Protein 7MQZ (pdb70)

Solvent-accessible surface area: 11533 Å² total; per-residue (Å²): 164,122,110,105,111,37,137,78,93,82,117,36,91,95,18,50,113,54,3,127,136,94,107,57,49,94,7,0,30,165,1,0,60,23,8,27,50,85,137,137,36,66,86,73,0,0,112,6,0,60,66,0,2,81,111,43,104,30,11,11,0,1,52,45,0,0,43,7,22,64,94,25,91,12,65,22,105,133,50,62,100,4,0,16,132,7,10,50,78,0,2,89,104,125,38,177,68,11,62,27,0,0,16,33,5,0,69,21,2,65,68,0,111,22,20,174,111,40,108,65,59,25,38,74,0,90,96,40,1,39,124,0,5,93,42,34,82,36,47,0,0,32,38,0,0,31,7,2,42,135,19,41,151,71,19,108,114,50,42,96,39,0,6,95,13,0,51,71,0,4,102,81,32,40,62,166,0,0,47,50,0,8,46,10,35,111,104,33,51,37,37,119,127,62,112,76,44,5,67,88,12,100,92,81,5,121,128,34,175

Secondary structure (DSSP, 8-state):
-HHHHHHHHHHHHHHHHHHHTS--HHHHHHHHHHHHHTS--HHHHHHHHHHHHHTT--HHHHHHHHHHHHHTGGGPPP-HHHHHHHHHHHHHS-STTHHHHHHHHHHHHHH-TTSTTSS--HHHHHHHHHHHHHTT-HHHHHHHHHHHHH-BTTB---HHHHHHHHHHHHHHT-HHHHHHHHHHHTTTSSS---HHHHHHHHHHHHH--

B-factor: mean 57.98, std 17.8, range [31.26, 109.8]

Nearest PDB structures (foldseek):
  7mqz-assembly1_A  TM=1.005E+00  e=9.799E-31  Homo sapiens
  8sxq-assembly2_B  TM=6.920E-01  e=2.813E-07  Legionella pneumophila
  4bwr-assembly1_A  TM=6.267E-01  e=2.349E-07  Escherichia coli CFT073
  5b26-assembly1_B  TM=6.360E-01  e=4.022E-06  Mus musculus
  8d9x-assembly1_G  TM=6.962E-01  e=1.482E-04  Homo sapiens

Organism: Homo sapiens (NCBI:txid9606)

Foldseek 3Di:
DVVVVVVLVVLLVVLCCCCVPVVDLVSLVSNLCCCCVPVVQFLVSQVSLVCSCPPVLDQVSLQVNLVCLCPVINPRDNDNLSSLVSLVSNLPPDDPCNLVSLQSNLVCQQCQCNPPVSDHDNVSSLVSLVSNLVVLNLVSLVVNLVCLCPPDPVGHRAVLSNLVSLVSSLVSQDQVSLVVNLVCLCPVPNHDHDNVVSVVSPVSNVVRD

CATH classification: 1.25.40.10

Radius of gyration: 21.8 Å; Cα contacts (8 Å, |Δi|>4): 361; chains: 1; bounding box: 26×67×51 Å

Sequence (209 aa):
EEQVKSFLENMEVECNYHCYHEKDPDGCYRLVDYLEGIRKNFDEAAKVLKFNCEENQHSDSCYKLGAYYVTGKGGLTQDLKAAARCFLMACEKPGKKSIAACHNVGLLAHDGQVNEDGQPDLGKARDYYTRACDGGYTSSCFNLSAMFLQGAPGFPKDMDLACKYSMKACDLGHIWACANASRMYKLGDGVDKDEAKAEVLKNRAQQLH

GO terms:
  GO:0005758 mitochondrial intermembrane space (C, IDA)
  GO:0005515 protein binding (F, IPI)
  GO:0015035 protein-disulfide reductase activity (F, IDA)
  GO:0033617 mitochondrial respiratory chain complex IV assembly (P, IMP)
  GO:0005739 mitochondrion (C, HTP)

InterPro domains:
  IPR006597 Sel1-like repeat [PF08238] (68-102)
  IPR006597 Sel1-like repeat [PF08238] (109-146)
  IPR006597 Sel1-like repeat [PF08238] (148-183)
  IPR006597 Sel1-like repeat [PF08238] (186-207)
  IPR006597 Sel1-like repeat [SM00671] (34-66)
  IPR006597 Sel1-like repeat [SM00671] (68-104)
  IPR006597 Sel1-like repeat [SM00671] (108-146)
  IPR006597 Sel1-like repeat [SM00671] (147-183)
  IPR006597 Sel1-like repeat [SM00671] (184-219)
  IPR011990 Tetratricopeptide-like helical domain superfamily [G3DSA:1.25.40.10] (9-227)
  IPR040239 Beta-lactamase HcpB-like [PTHR13891] (4-231)

Structure (mmCIF, N/CA/C/O backbone):
data_7MQZ
#
_entry.id   7MQZ
#
_cell.length_a   100.010
_cell.length_b   100.010
_cell.length_c   50.343
_cell.angle_alpha   90.000
_cell.angle_beta   90.000
_cell.angle_gamma   90.000
#
_symmetry.space_group_name_H-M   'I 41'
#
loop_
_entity.id
_entity.type
_entity.pdbx_description
1 polymer 'Cytochrome c oxidase assembly factor 7'
2 water water
#
loop_
_atom_site.group_PDB
_atom_site.id
_atom_site.type_symbol
_atom_site.label_atom_id
_atom_site.label_alt_id
_atom_site.label_comp_id
_atom_site.label_asym_id
_atom_site.label_entity_id
_atom_site.label_seq_id
_atom_site.pdbx_PDB_ins_code
_atom_site.Cartn_x
_atom_site.Cartn_y
_atom_site.Cartn_z
_atom_site.occupancy
_atom_site.B_iso_or_equiv
_atom_site.auth_seq_id
_atom_site.auth_comp_id
_atom_site.auth_asym_id
_atom_site.auth_atom_id
_atom_site.pdbx_PDB_model_num
ATOM 1 N N . GLU A 1 15 ? 15.513 43.121 8.974 1.00 89.26 10 GLU A N 1
ATOM 2 C CA . GLU A 1 15 ? 14.425 43.832 9.710 1.00 85.70 10 GLU A CA 1
ATOM 3 C C . GLU A 1 15 ? 14.169 43.158 11.055 1.00 82.64 10 GLU A C 1
ATOM 4 O O . GLU A 1 15 ? 14.076 41.928 11.144 1.00 74.17 10 GLU A O 1
ATOM 10 N N . GLU A 1 16 ? 14.062 43.970 12.102 1.00 84.25 11 GLU A N 1
ATOM 11 C CA . GLU A 1 16 ? 13.838 43.449 13.447 1.00 80.76 11 GLU A CA 1
ATOM 12 C C . GLU A 1 16 ? 12.403 43.004 13.729 1.00 74.95 11 GLU A C 1
ATOM 13 O O . GLU A 1 16 ? 12.187 42.264 14.691 1.00 72.67 11 GLU A O 1
ATOM 19 N N . GLN A 1 17 ? 11.438 43.450 12.922 1.00 71.19 12 GLN A N 1
ATOM 20 C CA . GLN A 1 17 ? 10.072 42.905 12.977 1.00 72.50 12 GLN A CA 1
ATOM 21 C C . GLN A 1 17 ? 10.010 41.493 12.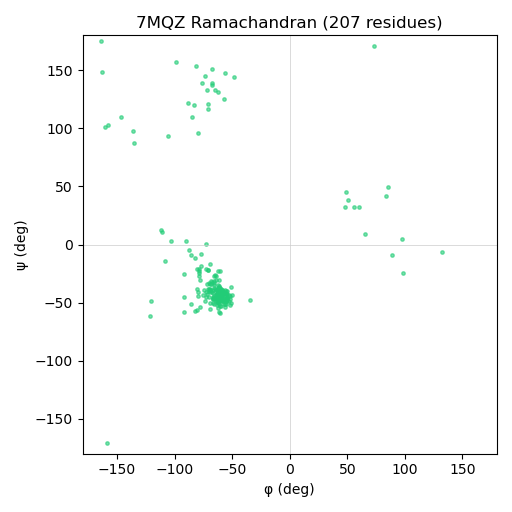415 1.00 69.98 12 GLN A C 1
ATOM 22 O O . GLN A 1 17 ? 9.350 40.644 12.995 1.00 72.58 12 GLN A O 1
ATOM 28 N N . VAL A 1 18 ? 10.688 41.240 11.298 1.00 68.99 13 VAL A N 1
ATOM 29 C CA . VAL A 1 18 ? 10.708 39.891 10.698 1.00 67.70 13 VAL A CA 1
ATOM 30 C C . VAL A 1 18 ? 11.365 38.872 11.653 1.00 63.75 13 VAL A C 1
ATOM 31 O O . VAL A 1 18 ? 10.872 37.746 11.790 1.00 60.12 13 VAL A O 1
ATOM 35 N N . LYS A 1 19 ? 12.468 39.271 12.287 1.00 60.72 14 LYS A N 1
ATOM 36 C CA . LYS A 1 19 ? 13.087 38.481 13.354 1.00 60.16 14 LYS A CA 1
ATOM 37 C C . LYS A 1 19 ? 12.070 38.243 14.461 1.00 56.87 14 LYS A C 1
ATOM 38 O O . LYS A 1 19 ? 11.862 37.107 14.874 1.00 59.82 14 LYS A O 1
ATOM 44 N N . SER A 1 20 ? 11.429 39.313 14.926 1.00 52.92 15 SER A N 1
ATOM 45 C CA . SER A 1 20 ? 10.471 39.205 16.028 1.00 49.88 15 SER A CA 1
ATOM 46 C C . SER A 1 20 ? 9.298 38.304 15.682 1.00 45.05 15 SER A C 1
ATOM 47 O O . SER A 1 20 ? 8.866 37.540 16.528 1.00 43.41 15 SER A O 1
ATOM 50 N N . PHE A 1 21 ? 8.793 38.387 14.449 1.00 44.83 16 PHE A N 1
ATOM 51 C CA . PHE A 1 21 ? 7.652 37.571 14.030 1.00 47.05 16 PHE A CA 1
ATOM 52 C C . PHE A 1 21 ? 8.076 36.111 13.943 1.00 48.53 16 PHE A C 1
ATOM 53 O O . PHE A 1 21 ? 7.324 35.225 14.328 1.00 47.75 16 PHE A O 1
ATOM 61 N N . LEU A 1 22 ? 9.277 35.886 13.418 1.00 49.63 17 LEU A N 1
ATOM 62 C CA . LEU A 1 22 ? 9.911 34.569 13.399 1.00 48.42 17 LEU A CA 1
ATOM 63 C C . LEU A 1 22 ? 10.106 34.000 14.805 1.00 45.65 17 LEU A C 1
ATOM 64 O O . LEU A 1 22 ? 9.696 32.882 15.068 1.00 42.53 17 LEU A O 1
ATOM 69 N N . GLU A 1 23 ? 10.732 34.746 15.713 1.00 46.42 18 GLU A N 1
ATOM 70 C CA . GLU A 1 23 ? 10.945 34.208 17.065 1.00 48.98 18 GLU A CA 1
ATOM 71 C C . GLU A 1 23 ? 9.618 33.971 17.818 1.00 44.83 18 GLU A C 1
ATOM 72 O O . GLU A 1 23 ? 9.542 33.096 18.672 1.00 40.95 18 GLU A O 1
ATOM 78 N N . ASN A 1 24 ? 8.564 34.717 17.469 1.00 44.36 19 ASN A N 1
ATOM 79 C CA . ASN A 1 24 ? 7.272 34.508 18.100 1.00 41.74 19 ASN A CA 1
ATOM 80 C C . ASN A 1 24 ? 6.579 33.213 17.696 1.00 42.56 19 ASN A C 1
ATOM 81 O O . ASN A 1 24 ? 5.716 32.722 18.435 1.00 38.73 19 ASN A O 1
ATOM 86 N N . MET A 1 25 ? 6.943 32.658 16.546 1.00 46.75 20 MET A N 1
ATOM 87 C CA . MET A 1 25 ? 6.443 31.340 16.151 1.00 53.37 20 MET A CA 1
ATOM 88 C C . MET A 1 25 ? 6.805 30.278 17.194 1.00 48.48 20 MET A C 1
ATOM 89 O O . MET A 1 25 ? 5.981 29.436 17.525 1.00 52.13 20 MET A O 1
ATOM 94 N N . GLU A 1 26 ? 8.011 30.355 17.739 1.00 45.36 21 GLU A N 1
ATOM 95 C CA . GLU A 1 26 ? 8.417 29.483 18.830 1.00 47.28 21 GLU A CA 1
ATOM 96 C C . GLU A 1 26 ? 7.534 29.628 20.068 1.00 43.95 21 GLU A C 1
ATOM 97 O O . GLU A 1 26 ? 7.156 28.635 20.681 1.00 41.49 21 GLU A O 1
ATOM 103 N N . VAL A 1 27 ? 7.237 30.864 20.452 1.00 40.62 22 VAL A N 1
ATOM 104 C CA . VAL A 1 27 ? 6.372 31.088 21.596 1.00 41.50 22 VAL A CA 1
ATOM 105 C C . VAL A 1 27 ? 5.016 30.439 21.366 1.00 38.23 22 VAL A C 1
ATOM 106 O O . VAL A 1 27 ? 4.516 29.704 22.202 1.00 39.56 22 VAL A O 1
ATOM 110 N N . GLU A 1 28 ? 4.449 30.681 20.203 1.00 38.87 23 GLU A N 1
ATOM 111 C CA . GLU A 1 28 ? 3.153 30.127 19.872 1.00 41.49 23 GLU A CA 1
ATOM 112 C C . GLU A 1 28 ? 3.169 28.600 19.830 1.00 38.82 23 GLU A C 1
ATOM 113 O O . GLU A 1 28 ? 2.218 27.960 20.274 1.00 36.81 23 GLU A O 1
ATOM 119 N N . CYS A 1 29 ? 4.248 28.023 19.310 1.00 39.86 24 CYS A N 1
ATOM 120 C CA . CYS A 1 29 ? 4.386 26.559 19.260 1.00 40.18 24 CYS A CA 1
ATOM 121 C C . CYS A 1 29 ? 4.571 26.011 20.663 1.00 39.24 24 CYS A C 1
ATOM 122 O O . CYS A 1 29 ? 4.006 24.977 20.999 1.00 38.94 24 CYS A O 1
ATOM 125 N N . ASN A 1 30 ? 5.321 26.716 21.501 1.00 39.54 25 ASN A N 1
ATOM 126 C CA . ASN A 1 30 ? 5.408 26.331 22.913 1.00 40.12 25 ASN A CA 1
ATOM 127 C C . ASN A 1 30 ? 4.049 26.339 23.589 1.00 39.53 25 ASN A C 1
ATOM 128 O O . ASN A 1 30 ? 3.737 25.442 24.341 1.00 39.76 25 ASN A O 1
ATOM 133 N N . TYR A 1 31 ? 3.231 27.340 23.299 1.00 39.81 26 TYR A N 1
ATOM 134 C CA . TYR A 1 31 ? 1.883 27.402 23.877 1.00 39.71 26 TYR A CA 1
ATOM 135 C C . TYR A 1 31 ? 1.059 26.187 23.472 1.00 40.70 26 TYR A C 1
ATOM 136 O O . TYR A 1 31 ? 0.533 25.459 24.319 1.00 41.14 26 TYR A O 1
ATOM 145 N N . HIS A 1 32 ? 1.000 25.945 22.172 1.00 40.26 27 HIS A N 1
ATOM 146 C CA . HIS A 1 32 ? 0.204 24.840 21.651 1.00 41.14 27 HIS A CA 1
ATOM 147 C C . HIS A 1 32 ? 0.697 23.485 22.166 1.00 43.90 27 HIS A C 1
ATOM 148 O O . HIS A 1 32 ? -0.112 22.593 22.429 1.00 43.38 27 HIS A O 1
ATOM 155 N N . CYS A 1 33 ? 2.018 23.349 22.328 1.00 47.38 28 CYS A N 1
ATOM 156 C CA . CYS A 1 33 ? 2.629 22.098 22.753 1.00 47.51 28 CYS A CA 1
ATOM 157 C C . CYS A 1 33 ? 2.576 21.919 24.264 1.00 49.42 28 CYS A C 1
ATOM 158 O O . CYS A 1 33 ? 2.037 20.929 24.765 1.00 48.80 28 CYS A O 1
ATOM 161 N N . TYR A 1 34 ? 3.128 22.872 24.997 1.00 53.02 29 TYR A N 1
ATOM 162 C CA . TYR A 1 34 ? 3.264 22.713 26.447 1.00 55.93 29 TYR A CA 1
ATOM 163 C C . TYR A 1 34 ? 1.953 22.829 27.217 1.00 55.02 29 TYR A C 1
ATOM 164 O O . TYR A 1 34 ? 1.893 22.338 28.336 1.00 62.80 29 TYR A O 1
ATOM 173 N N . HIS A 1 35 ? 0.922 23.462 26.640 1.00 54.05 30 HIS A N 1
ATOM 174 C CA . HIS A 1 35 ? -0.309 23.825 27.392 1.00 51.92 30 HIS A CA 1
ATOM 175 C C . HIS A 1 35 ? -1.573 23.208 26.844 1.00 50.93 30 HIS A C 1
ATOM 176 O O . HIS A 1 35 ? -2.367 22.675 27.604 1.00 56.17 30 HIS A O 1
ATOM 183 N N . GLU A 1 36 ? -1.778 23.310 25.539 1.00 51.21 31 GLU A N 1
ATOM 184 C CA . GLU A 1 36 ? -2.844 22.569 24.879 1.00 49.43 31 GLU A CA 1
ATOM 185 C C . GLU A 1 36 ? -2.475 21.091 24.640 1.00 52.12 31 GLU A C 1
ATOM 186 O O . GLU A 1 36 ? -3.376 20.275 24.467 1.00 51.16 31 GLU A O 1
ATOM 192 N N . LYS A 1 37 ? -1.173 20.763 24.595 1.00 52.70 32 LYS A N 1
ATOM 193 C CA . LYS A 1 37 ? -0.682 19.423 24.226 1.00 55.40 32 LYS A CA 1
ATOM 194 C C . LYS A 1 37 ? -1.094 18.959 22.805 1.00 53.57 32 LYS A C 1
ATOM 195 O O . LYS A 1 37 ? -1.297 17.771 22.563 1.00 52.59 32 LYS A O 1
ATOM 201 N N . ASP A 1 38 ? -1.210 19.899 21.877 1.00 49.05 33 ASP A N 1
ATOM 202 C CA . ASP A 1 38 ? -1.557 19.573 20.499 1.00 52.38 33 ASP A CA 1
ATOM 203 C C . ASP A 1 38 ? -0.351 18.868 19.846 1.00 53.79 33 ASP A C 1
ATOM 204 O O . ASP A 1 38 ? 0.723 19.470 19.697 1.00 51.23 33 ASP A O 1
ATOM 209 N N . PRO A 1 39 ? -0.526 17.590 19.450 1.00 55.57 34 PRO A N 1
ATOM 210 C CA . PRO A 1 39 ? 0.584 16.832 18.858 1.00 53.64 34 PRO A CA 1
ATOM 211 C C . PRO A 1 39 ? 1.242 17.478 17.637 1.00 50.33 34 PRO A C 1
ATOM 212 O O . PRO A 1 39 ? 2.465 17.441 17.520 1.00 50.19 34 PRO A O 1
ATOM 216 N N . ASP A 1 40 ? 0.438 18.027 16.736 1.00 50.26 35 ASP A N 1
ATOM 217 C CA . ASP A 1 40 ? 0.959 18.775 15.604 1.00 52.90 35 ASP A CA 1
ATOM 218 C C . ASP A 1 40 ? 1.655 20.057 16.020 1.00 51.33 35 ASP A C 1
ATOM 219 O O . ASP A 1 40 ? 2.595 20.474 15.350 1.00 53.68 35 ASP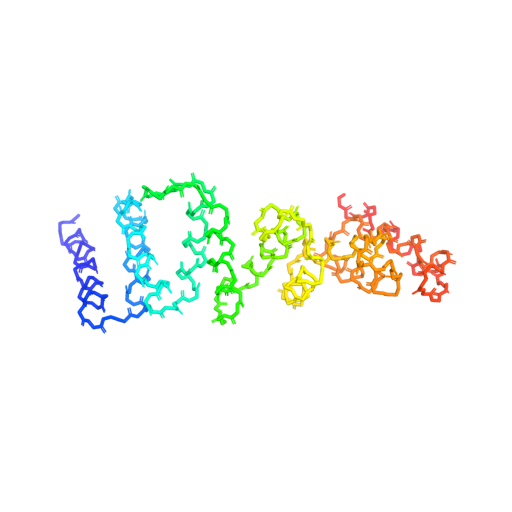 A O 1
ATOM 224 N N . GLY A 1 41 ? 1.210 20.680 17.111 1.00 48.95 36 GLY A N 1
ATOM 225 C CA . GLY A 1 41 ? 1.891 21.853 17.648 1.00 48.55 36 GLY A CA 1
ATOM 226 C C . GLY A 1 41 ? 3.294 21.492 18.124 1.00 50.62 36 GLY A C 1
ATOM 227 O O . GLY A 1 41 ? 4.275 22.188 17.821 1.00 45.49 36 GLY A O 1
ATOM 228 N N . CYS A 1 42 ? 3.389 20.389 18.865 1.00 47.82 37 CYS A N 1
ATOM 229 C CA . CYS A 1 42 ? 4.674 19.890 19.289 1.00 48.72 37 CYS A CA 1
ATOM 230 C C . CYS A 1 42 ? 5.601 19.573 18.106 1.00 49.45 37 CYS A C 1
ATOM 231 O O . CYS A 1 42 ? 6.801 19.834 18.168 1.00 49.03 37 CYS A O 1
ATOM 234 N N . TYR A 1 43 ? 5.052 19.018 17.036 1.00 48.81 38 TYR A N 1
ATOM 235 C CA . TYR A 1 43 ? 5.862 18.675 15.871 1.00 49.34 38 TYR A CA 1
ATOM 236 C C . TYR A 1 43 ? 6.310 19.929 15.155 1.00 47.96 38 TYR A C 1
ATOM 237 O O . TYR A 1 43 ? 7.431 20.003 14.675 1.00 50.60 38 TYR A O 1
ATOM 246 N N . ARG A 1 44 ? 5.438 20.918 15.086 1.00 48.82 39 ARG A N 1
ATOM 247 C CA . ARG A 1 44 ? 5.839 22.216 14.542 1.00 49.89 39 ARG A CA 1
ATOM 248 C C . ARG A 1 44 ? 7.005 22.802 15.351 1.00 44.11 39 ARG A C 1
ATOM 249 O O . ARG A 1 44 ? 7.985 23.281 14.783 1.00 44.51 39 ARG A O 1
ATOM 257 N N . LEU A 1 45 ? 6.919 22.708 16.672 1.00 38.25 40 LEU A N 1
ATOM 258 C CA . LEU A 1 45 ? 7.981 23.184 17.539 1.00 36.55 40 LEU A CA 1
ATOM 259 C C . LEU A 1 45 ? 9.323 22.530 17.206 1.00 37.53 40 LEU A C 1
ATOM 260 O O . LEU A 1 45 ? 10.352 23.192 17.228 1.00 40.22 40 LEU A O 1
ATOM 265 N N . VAL A 1 46 ? 9.300 21.237 16.880 1.00 40.41 41 VAL A N 1
ATOM 266 C CA . VAL A 1 46 ? 10.508 20.461 16.576 1.00 39.78 41 VAL A CA 1
ATOM 267 C C . VAL A 1 46 ? 11.147 20.960 15.296 1.00 40.56 41 VAL A C 1
ATOM 268 O O . VAL A 1 46 ? 12.354 21.146 15.254 1.00 42.55 41 VAL A O 1
ATOM 272 N N . ASP A 1 47 ? 10.333 21.190 14.272 1.00 43.30 42 ASP A N 1
ATOM 273 C CA . ASP A 1 47 ? 10.815 21.709 13.007 1.00 49.59 42 ASP A CA 1
ATOM 274 C C . ASP A 1 47 ? 11.548 22.992 13.329 1.00 51.92 42 ASP A C 1
ATOM 275 O O . ASP A 1 47 ? 12.686 23.208 12.876 1.00 47.38 42 ASP A O 1
ATOM 280 N N . TYR A 1 48 ? 10.907 23.815 14.161 1.00 50.50 43 TYR A N 1
ATOM 281 C CA . TYR A 1 48 ? 11.486 25.086 14.557 1.00 51.63 43 TYR A CA 1
ATOM 282 C C . TYR A 1 48 ? 12.799 24.889 15.312 1.00 51.24 43 TYR A C 1
ATOM 283 O O . TYR A 1 48 ? 13.804 25.517 14.980 1.00 47.40 43 TYR A O 1
ATOM 292 N N . LEU A 1 49 ? 12.798 24.026 16.322 1.00 49.62 44 LEU A N 1
ATOM 293 C CA . LEU A 1 49 ? 14.003 23.840 17.130 1.00 50.55 44 LEU A CA 1
ATOM 294 C C . LEU A 1 49 ? 15.190 23.301 16.277 1.00 55.79 44 LEU A C 1
ATOM 295 O O . LEU A 1 49 ? 16.339 23.695 16.489 1.00 59.81 44 LEU A O 1
ATOM 300 N N . GLU A 1 50 ? 14.907 22.446 15.292 1.00 54.20 45 GLU A N 1
ATOM 301 C CA . GLU A 1 50 ? 15.958 21.889 14.419 1.00 51.16 45 GLU A CA 1
ATOM 302 C C . GLU A 1 50 ? 16.423 22.878 13.334 1.00 48.89 45 GLU A C 1
ATOM 303 O O . GLU A 1 50 ? 17.602 23.150 13.214 1.00 50.39 45 GLU A O 1
ATOM 309 N N . GLY A 1 51 ? 15.484 23.404 12.553 1.00 49.62 46 GLY A N 1
ATOM 310 C CA . GLY A 1 51 ? 15.790 24.185 11.356 1.00 53.08 46 GLY A CA 1
ATOM 311 C C . GLY A 1 51 ? 16.0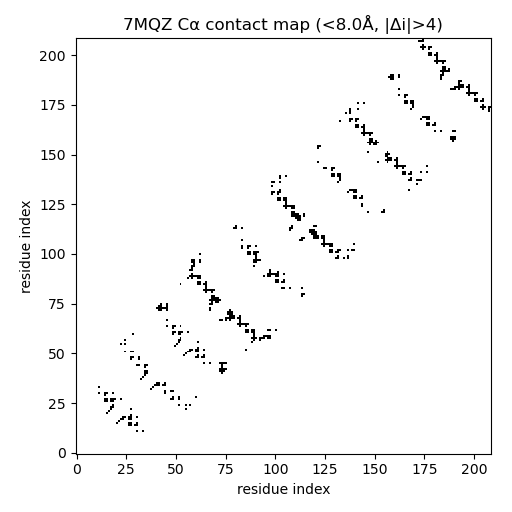46 25.682 11.519 1.00 59.98 46 GLY A C 1
ATOM 312 O O . GLY A 1 51 ? 16.453 26.339 10.558 1.00 63.67 46 GLY A O 1
ATOM 313 N N . ILE A 1 52 ? 15.802 26.218 12.714 1.00 60.71 47 ILE A N 1
ATOM 314 C CA . ILE A 1 52 ? 15.964 27.637 13.011 1.00 57.32 47 ILE A CA 1
ATOM 315 C C . ILE A 1 52 ? 16.967 27.793 14.142 1.00 59.87 47 ILE A C 1
ATOM 316 O O . ILE A 1 52 ? 17.995 28.431 13.966 1.00 70.54 47 ILE A O 1
ATOM 321 N N . ARG A 1 53 ? 16.666 27.237 15.307 1.00 61.48 48 ARG A N 1
ATOM 322 C CA . ARG A 1 53 ? 17.562 27.356 16.459 1.00 63.93 48 ARG A CA 1
ATOM 323 C C . ARG A 1 53 ? 18.762 26.399 16.400 1.00 61.84 48 ARG A C 1
ATOM 324 O O . ARG A 1 53 ? 19.750 26.650 17.070 1.00 58.81 48 ARG A O 1
ATOM 332 N N . LYS A 1 54 ? 18.673 25.312 15.624 1.00 66.84 49 LYS A N 1
ATOM 333 C CA . LYS A 1 54 ? 19.652 24.197 15.665 1.00 66.30 49 LYS A CA 1
ATOM 334 C C . LYS A 1 54 ? 19.913 23.659 17.082 1.00 63.33 49 LYS A C 1
ATOM 335 O O . LYS A 1 54 ? 21.045 23.322 17.419 1.00 63.73 49 LYS A O 1
ATOM 341 N N . ASN A 1 55 ? 18.864 23.581 17.903 1.00 58.89 50 ASN A N 1
ATOM 342 C CA . ASN A 1 55 ? 18.962 23.034 19.256 1.00 54.34 50 ASN A CA 1
ATOM 343 C C . ASN A 1 55 ? 18.316 21.641 19.267 1.00 53.01 50 ASN A C 1
ATOM 344 O O . ASN A 1 55 ? 17.109 21.481 19.470 1.00 54.41 50 ASN A O 1
ATOM 349 N N . PHE A 1 56 ? 19.155 20.644 19.057 1.00 49.22 51 PHE A N 1
ATOM 350 C CA . PHE A 1 56 ? 18.741 19.260 18.990 1.00 49.87 51 PHE A CA 1
ATOM 351 C C . PHE A 1 56 ? 18.493 18.628 20.366 1.00 48.04 51 PHE A C 1
ATOM 352 O O . PHE A 1 56 ? 17.661 17.730 20.491 1.00 46.84 51 PHE A O 1
ATOM 360 N N . ASP A 1 57 ? 19.161 19.119 21.405 1.00 52.17 52 ASP A N 1
ATOM 361 C CA . ASP A 1 57 ? 18.908 18.625 22.769 1.00 56.36 52 ASP A CA 1
ATOM 362 C C . ASP A 1 57 ? 17.503 18.969 23.241 1.00 56.23 52 ASP A C 1
ATOM 363 O O . ASP A 1 57 ? 16.884 18.172 23.945 1.00 54.86 52 ASP A O 1
ATOM 368 N N . GLU A 1 58 ? 16.998 20.131 22.824 1.00 56.73 53 GLU A N 1
ATOM 369 C CA . GLU A 1 58 ? 15.616 20.525 23.121 1.00 60.15 53 GLU A CA 1
ATOM 370 C C . GLU A 1 58 ? 14.627 19.859 22.175 1.00 55.33 53 GLU A C 1
ATOM 371 O O . GLU A 1 58 ? 13.536 19.489 22.590 1.00 52.96 53 GLU A O 1
ATOM 377 N N . ALA A 1 59 ? 15.003 19.732 20.908 1.00 50.34 54 ALA A N 1
ATOM 378 C CA . ALA A 1 59 ? 14.237 18.920 19.954 1.00 50.86 54 ALA A CA 1
ATOM 379 C C . ALA A 1 59 ? 14.035 17.493 20.470 1.00 46.63 54 ALA A C 1
ATOM 380 O O . ALA A 1 59 ? 12.946 16.936 20.364 1.00 45.12 54 ALA A O 1
ATOM 382 N N . ALA A 1 60 ? 15.080 16.915 21.040 1.00 44.50 55 ALA A N 1
ATOM 383 C CA . ALA A 1 60 ? 14.973 15.584 21.603 1.00 46.01 55 ALA A CA 1
ATOM 384 C C . ALA A 1 60 ? 13.924 15.479 22.713 1.00 45.13 55 ALA A C 1
ATOM 385 O O . ALA A 1 60 ? 13.186 14.511 22.732 1.00 43.89 55 ALA A O 1
ATOM 387 N N . LYS A 1 61 ? 13.845 16.459 23.615 1.00 48.68 56 LYS A N 1
ATOM 388 C CA . LYS A 1 61 ? 12.908 16.376 24.764 1.00 52.91 56 LYS A CA 1
ATOM 389 C C . LYS A 1 61 ? 11.457 16.436 24.315 1.00 47.51 56 LYS A C 1
ATOM 390 O O . LYS A 1 61 ? 10.602 15.722 24.820 1.00 46.18 56 LYS A O 1
ATOM 396 N N . VAL A 1 62 ? 11.197 17.305 23.358 1.00 43.62 57 VAL A N 1
ATOM 397 C CA . VAL A 1 62 ? 9.872 17.476 22.835 1.00 43.48 57 VAL A CA 1
ATOM 398 C C . VAL A 1 62 ? 9.487 16.188 22.095 1.00 46.76 57 VAL A C 1
ATOM 399 O O . VAL A 1 62 ? 8.381 15.652 22.302 1.00 45.03 57 VAL A O 1
ATOM 403 N N . LEU A 1 63 ? 10.402 15.692 21.247 1.00 45.41 58 LEU A N 1
ATOM 404 C CA . LEU A 1 63 ? 10.190 14.420 20.536 1.00 43.32 58 LEU A CA 1
ATOM 405 C C . LEU A 1 63 ? 9.867 13.285 21.504 1.00 41.15 58 LEU A C 1
ATOM 406 O O . LEU A 1 63 ? 8.966 12.509 21.257 1.00 39.99 58 LEU A O 1
ATOM 411 N N . LYS A 1 64 ? 10.543 13.267 22.639 1.00 44.00 59 LYS A N 1
ATOM 412 C CA . LYS A 1 64 ? 10.312 12.263 23.666 1.00 48.39 59 LYS A CA 1
ATOM 413 C C . LYS A 1 64 ? 8.881 12.349 24.222 1.00 46.19 59 LYS A C 1
ATOM 414 O O . LYS A 1 64 ? 8.167 11.342 24.341 1.00 44.27 59 LYS A O 1
ATOM 420 N N . PHE A 1 65 ? 8.453 13.562 24.524 1.00 48.80 60 PHE A N 1
ATOM 421 C CA . PHE A 1 65 ? 7.107 13.797 25.030 1.00 51.22 60 PHE A CA 1
ATOM 422 C C . PHE A 1 65 ? 6.093 13.401 23.964 1.00 48.08 60 PHE A C 1
ATOM 423 O O . PHE A 1 65 ? 5.171 12.625 24.222 1.00 45.44 60 PHE A O 1
ATOM 431 N N . ASN A 1 66 ? 6.286 13.936 22.761 1.00 44.32 61 ASN A N 1
ATOM 432 C CA . ASN A 1 66 ? 5.297 13.787 21.698 1.00 44.64 61 ASN A CA 1
ATOM 433 C C . ASN A 1 66 ? 5.104 12.344 21.208 1.00 44.81 61 ASN A C 1
ATOM 434 O O . ASN A 1 66 ? 4.014 12.005 20.722 1.00 46.83 61 ASN A O 1
ATOM 439 N N . CYS A 1 67 ? 6.144 11.513 21.333 1.00 44.64 62 CYS A N 1
ATOM 440 C CA . CYS A 1 67 ? 6.062 10.106 20.955 1.00 44.25 62 CYS A CA 1
ATOM 441 C C . CYS A 1 67 ? 5.507 9.272 22.092 1.00 44.08 62 CYS A C 1
ATOM 442 O O . CYS A 1 67 ? 4.565 8.522 21.891 1.00 43.65 62 CYS A O 1
ATOM 445 N N . GLU A 1 68 ? 6.080 9.408 23.279 1.00 45.65 63 GLU A N 1
ATOM 446 C CA . GLU A 1 68 ? 5.704 8.557 24.408 1.00 49.55 63 GLU A CA 1
ATOM 447 C C . GLU A 1 68 ? 4.333 8.932 24.972 1.00 51.34 63 GLU A C 1
ATOM 448 O O . GLU A 1 68 ? 3.490 8.072 25.133 1.00 51.42 63 GLU A O 1
ATOM 454 N N . GLU A 1 69 ? 4.095 10.215 25.228 1.00 56.71 64 GLU A N 1
ATOM 455 C CA . GLU A 1 69 ? 2.801 10.654 25.762 1.00 59.16 64 GLU A CA 1
ATOM 456 C C . GLU A 1 69 ? 1.756 10.782 24.659 1.00 57.20 64 GLU A C 1
ATOM 457 O O . GLU A 1 69 ? 0.715 10.148 24.740 1.00 63.53 64 GLU A O 1
ATOM 463 N N . ASN A 1 70 ? 2.025 11.575 23.625 1.00 55.33 65 ASN A N 1
ATOM 464 C CA . ASN A 1 70 ? 1.012 11.822 22.581 1.00 55.99 65 ASN A CA 1
ATOM 465 C C . ASN A 1 70 ? 0.974 10.817 21.436 1.00 54.56 65 ASN A C 1
ATOM 466 O O . ASN A 1 70 ? 0.110 10.929 20.579 1.00 53.39 65 ASN A O 1
ATOM 471 N N . GLN A 1 71 ? 1.889 9.852 21.396 1.00 51.75 66 GLN A N 1
ATOM 472 C CA . GLN A 1 71 ? 1.864 8.827 20.349 1.00 54.29 66 GLN A CA 1
ATOM 473 C C . GLN A 1 71 ? 1.705 9.394 18.930 1.00 49.35 66 GLN A C 1
ATOM 474 O O . GLN A 1 71 ? 0.930 8.899 18.141 1.00 52.51 66 GLN A O 1
ATOM 480 N N . HIS A 1 72 ? 2.464 10.435 18.625 1.00 44.90 67 HIS A N 1
ATOM 481 C CA . HIS A 1 72 ? 2.446 11.076 17.324 1.00 40.59 67 HIS A CA 1
ATOM 482 C C . HIS A 1 72 ? 3.464 10.363 16.440 1.00 39.71 67 HIS A C 1
ATOM 483 O O . HIS A 1 72 ? 4.642 10.302 16.768 1.00 37.88 67 HIS A O 1
ATOM 490 N N . SER A 1 73 ? 2.989 9.828 15.322 1.00 40.32 68 SER A N 1
ATOM 491 C CA . SER A 1 73 ? 3.712 8.850 14.511 1.00 38.88 68 SER A CA 1
ATOM 492 C C . SER A 1 73 ? 4.986 9.442 13.964 1.00 36.11 68 SER A C 1
ATOM 493 O O . SER A 1 73 ? 6.057 8.860 14.093 1.00 39.17 68 SER A O 1
ATOM 496 N N . ASP A 1 74 ? 4.874 10.608 13.366 1.00 35.84 69 ASP A N 1
ATOM 497 C CA . ASP A 1 74 ? 6.021 11.246 12.740 1.00 38.17 69 ASP A CA 1
ATOM 498 C C . ASP A 1 74 ? 7.076 11.680 13.768 1.00 39.55 69 ASP A C 1
ATOM 499 O O . ASP A 1 74 ? 8.278 11.593 13.514 1.00 38.25 69 ASP A O 1
ATOM 504 N N . SER A 1 75 ? 6.632 12.046 14.960 1.00 38.15 70 SER A N 1
ATOM 505 C CA . SER A 1 75 ? 7.546 12.312 16.047 1.00 37.83 70 SER A CA 1
ATOM 506 C C . SER A 1 75 ? 8.281 11.047 16.438 1.00 39.81 70 SER A C 1
ATOM 507 O O . SER A 1 75 ? 9.484 11.094 16.631 1.00 45.79 70 SER A O 1
ATOM 510 N N . CYS A 1 76 ? 7.570 9.931 16.594 1.00 40.67 71 CYS A N 1
ATOM 511 C CA . CYS A 1 76 ? 8.210 8.638 16.953 1.00 37.87 71 CYS A CA 1
ATOM 512 C C . CYS A 1 76 ? 9.290 8.246 15.954 1.00 34.25 71 CYS A C 1
ATOM 513 O O . CYS A 1 76 ? 10.356 7.827 16.350 1.00 33.78 71 CYS A O 1
ATOM 516 N N . TYR A 1 77 ? 9.014 8.419 14.663 1.00 32.84 72 TYR A N 1
ATOM 517 C CA . TYR A 1 77 ? 10.002 8.181 13.620 1.00 33.37 72 TYR A CA 1
ATOM 518 C C . TYR A 1 77 ? 11.270 8.999 13.817 1.00 34.37 72 TYR A C 1
ATOM 519 O O . TYR A 1 77 ? 12.373 8.488 13.805 1.00 35.86 72 TYR A O 1
ATOM 528 N N . LYS A 1 78 ? 11.096 10.294 13.946 1.00 39.17 73 LYS A N 1
ATOM 529 C CA . LYS A 1 78 ? 12.220 11.207 14.126 1.00 40.65 73 LYS A CA 1
ATOM 530 C C . LYS A 1 78 ? 12.997 10.838 15.395 1.00 38.58 73 LYS A C 1
ATOM 531 O O . LYS A 1 78 ? 14.242 10.773 15.384 1.00 38.27 73 LYS A O 1
ATOM 537 N N . LEU A 1 79 ? 12.269 10.532 16.466 1.00 34.95 74 LEU A N 1
ATOM 538 C CA . LEU A 1 79 ? 12.898 10.089 17.710 1.00 34.99 74 LEU A CA 1
ATOM 539 C C . LEU A 1 79 ? 13.741 8.829 17.510 1.00 35.48 74 LEU A C 1
ATOM 540 O O . LEU A 1 79 ? 14.843 8.746 18.001 1.00 36.92 74 LEU A O 1
ATOM 545 N N . GLY A 1 80 ? 13.223 7.839 16.797 1.00 36.93 75 GLY A N 1
ATOM 546 C CA . GLY A 1 80 ? 13.987 6.621 16.514 1.00 34.63 75 GLY A CA 1
ATOM 547 C C . GLY A 1 80 ? 15.261 6.946 15.767 1.00 37.83 75 GLY A C 1
ATOM 548 O O . GL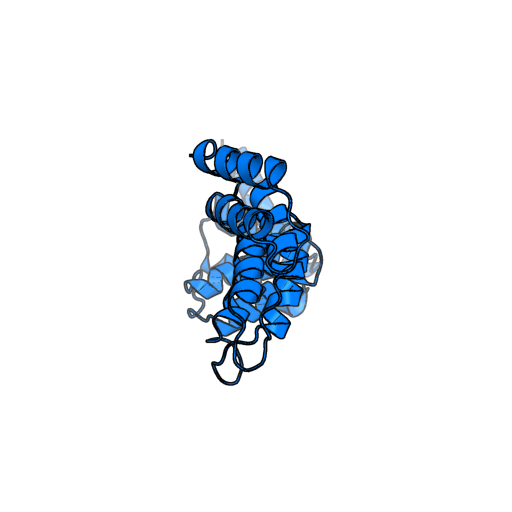Y A 1 80 ? 16.333 6.424 16.127 1.00 40.89 75 GLY A O 1
ATOM 549 N N . ALA A 1 81 ? 15.162 7.838 14.765 1.00 35.52 76 ALA A N 1
ATOM 550 C CA . ALA A 1 81 ? 16.353 8.338 14.044 1.00 36.69 76 ALA A CA 1
ATOM 551 C C . ALA A 1 81 ? 17.408 8.930 14.970 1.00 35.18 76 ALA A C 1
ATOM 552 O O . ALA A 1 81 ? 18.580 8.609 14.823 1.00 38.85 76 ALA A O 1
ATOM 554 N N . TYR A 1 82 ? 16.983 9.766 15.915 1.00 36.48 77 TYR A N 1
ATOM 555 C CA . TYR A 1 82 ? 17.880 10.331 16.955 1.00 38.07 77 TYR A CA 1
ATOM 556 C C . TYR A 1 82 ? 18.524 9.212 17.776 1.00 37.81 77 TYR A C 1
ATOM 557 O O . TYR A 1 82 ? 19.716 9.235 18.034 1.00 39.00 77 TYR A O 1
ATOM 566 N N . TYR A 1 83 ? 17.733 8.236 18.200 1.00 38.12 78 TYR A N 1
ATOM 567 C CA . TYR A 1 83 ? 18.285 7.133 18.995 1.00 37.71 78 TYR A CA 1
ATOM 568 C C . TYR A 1 83 ? 19.375 6.299 18.269 1.00 39.59 78 TYR A C 1
ATOM 569 O O . TYR A 1 83 ? 20.267 5.768 18.920 1.00 40.42 78 TYR A O 1
ATOM 578 N N . VAL A 1 84 ? 19.309 6.189 16.941 1.00 39.39 79 VAL A N 1
ATOM 579 C CA . VAL A 1 84 ? 20.286 5.416 16.198 1.00 39.12 79 VAL A CA 1
ATOM 580 C C . VAL A 1 84 ? 21.700 5.961 16.407 1.00 42.02 79 VAL A C 1
ATOM 581 O O . VAL A 1 84 ? 22.642 5.171 16.483 1.00 43.58 79 VAL A O 1
ATOM 585 N N . THR A 1 85 ? 21.848 7.288 16.483 1.00 42.57 80 THR A N 1
ATOM 586 C CA . THR A 1 85 ? 23.168 7.911 16.633 1.00 45.67 80 THR A CA 1
ATOM 587 C C . THR A 1 85 ? 23.483 8.534 18.010 1.00 48.65 80 THR A C 1
ATOM 588 O O . THR A 1 85 ? 24.640 8.823 18.297 1.00 56.59 80 THR A O 1
ATOM 592 N N . GLY A 1 86 ? 22.478 8.723 18.853 1.00 48.41 81 GLY A N 1
ATOM 593 C CA . GLY A 1 86 ? 22.635 9.396 20.138 1.00 48.57 81 GLY A CA 1
ATOM 594 C C . GLY A 1 86 ? 22.561 10.909 19.996 1.00 47.81 81 GLY A C 1
ATOM 595 O O . GLY A 1 86 ? 23.322 11.634 20.628 1.00 51.98 81 GLY A O 1
ATOM 596 N N . LYS A 1 87 ? 21.633 11.381 19.173 1.00 50.09 82 LYS A N 1
ATOM 597 C CA . LYS A 1 87 ? 21.462 12.825 18.871 1.00 50.84 82 LYS A CA 1
ATOM 598 C C . LYS A 1 87 ? 20.663 13.545 19.981 1.00 46.72 82 LYS A C 1
ATOM 599 O O . LYS A 1 87 ? 19.895 12.922 20.704 1.00 44.23 82 LYS A O 1
ATOM 605 N N . GLY A 1 88 ? 20.878 14.848 20.131 1.00 46.27 83 GLY A N 1
ATOM 606 C CA . GLY A 1 88 ? 20.196 15.647 21.161 1.00 47.30 83 GLY A CA 1
ATOM 607 C C . GLY A 1 88 ? 20.348 15.174 22.600 1.00 48.64 83 GLY A C 1
ATOM 608 O O . GLY A 1 88 ? 19.436 15.311 23.409 1.00 53.53 83 GLY A O 1
ATOM 609 N N . GLY A 1 89 ? 21.488 14.591 22.930 1.00 51.22 84 GLY A N 1
ATOM 610 C CA . GLY A 1 89 ? 21.749 14.165 24.305 1.00 51.55 84 GLY A CA 1
ATOM 611 C C . GLY A 1 89 ? 21.298 12.763 24.626 1.00 53.05 84 GLY A C 1
ATOM 612 O O . GLY A 1 89 ? 21.623 12.243 25.700 1.00 51.51 84 GLY A O 1
ATOM 613 N N . LEU A 1 90 ? 20.564 12.141 23.702 1.00 55.69 85 LEU A N 1
ATOM 614 C CA . LEU A 1 90 ? 20.052 10.793 23.908 1.00 53.29 85 LEU A CA 1
ATOM 615 C C . LEU A 1 90 ? 21.198 9.822 23.789 1.00 56.51 85 LEU A C 1
ATOM 616 O O . LEU A 1 90 ? 22.121 10.036 22.998 1.00 58.32 85 LEU A O 1
ATOM 621 N N . THR A 1 91 ? 21.146 8.756 24.579 1.00 57.89 86 THR A N 1
ATOM 622 C CA . THR A 1 91 ? 22.165 7.742 24.491 1.00 62.18 86 THR A CA 1
ATOM 623 C C . THR A 1 91 ? 21.816 6.974 23.227 1.00 58.21 86 THR A C 1
ATOM 624 O O . THR A 1 91 ? 20.643 6.773 22.946 1.00 56.52 86 THR A O 1
ATOM 628 N N . GLN A 1 92 ? 22.841 6.620 22.455 1.00 53.29 87 GLN A N 1
ATOM 629 C CA . GLN A 1 92 ? 22.725 5.765 21.293 1.00 49.11 87 GLN A CA 1
ATOM 630 C C . GLN A 1 92 ? 22.114 4.441 21.720 1.00 49.50 87 GLN A C 1
ATOM 631 O O . GLN A 1 92 ? 22.613 3.814 22.635 1.00 53.50 87 GLN A O 1
ATOM 637 N N . ASP A 1 93 ? 21.018 4.026 21.087 1.00 49.33 88 ASP A N 1
ATOM 638 C CA . ASP A 1 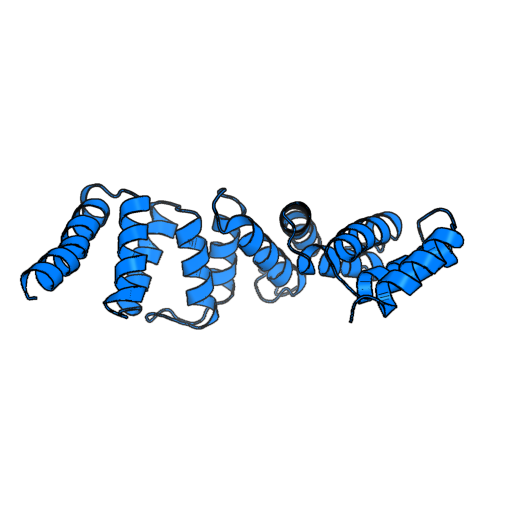93 ? 20.218 2.908 21.620 1.00 47.95 88 ASP A CA 1
ATOM 639 C C . ASP A 1 93 ? 19.315 2.276 20.567 1.00 46.99 88 ASP A C 1
ATOM 640 O O . ASP A 1 93 ? 18.223 2.774 20.263 1.00 51.49 88 ASP A O 1
ATOM 645 N N . LEU A 1 94 ? 19.759 1.147 20.047 1.00 44.79 89 LEU A N 1
ATOM 646 C CA . LEU A 1 94 ? 19.121 0.543 18.898 1.00 42.52 89 LEU A CA 1
ATOM 647 C C . LEU A 1 94 ? 17.755 -0.023 19.233 1.00 39.34 89 LEU A C 1
ATOM 648 O O . LEU A 1 94 ? 16.829 0.084 18.430 1.00 35.68 89 LEU A O 1
ATOM 653 N N . LYS A 1 95 ? 17.638 -0.608 20.423 1.00 40.41 90 LYS A N 1
ATOM 654 C CA . LYS A 1 95 ? 16.373 -1.179 20.882 1.00 39.91 90 LYS A CA 1
ATOM 655 C C . LYS A 1 95 ? 15.299 -0.113 21.016 1.00 40.18 90 LYS A C 1
ATOM 656 O O . LYS A 1 95 ? 14.146 -0.339 20.625 1.00 40.18 90 LYS A O 1
ATOM 662 N N . ALA A 1 96 ? 15.674 1.048 21.549 1.00 35.50 91 ALA A N 1
ATOM 663 C CA . ALA A 1 96 ? 14.752 2.167 21.612 1.00 34.37 91 ALA A CA 1
ATOM 664 C C . ALA A 1 96 ? 14.418 2.695 20.213 1.00 34.71 91 ALA A C 1
ATOM 665 O O . ALA A 1 96 ? 13.280 3.031 19.942 1.00 37.07 91 ALA A O 1
ATOM 667 N N . ALA A 1 97 ? 15.411 2.803 19.339 1.00 34.15 92 ALA A N 1
ATOM 668 C CA . ALA A 1 97 ? 15.161 3.170 17.948 1.00 33.44 92 ALA A CA 1
ATOM 669 C C . ALA A 1 97 ? 14.102 2.263 17.362 1.00 32.73 92 ALA A C 1
ATOM 670 O O . ALA A 1 97 ? 13.146 2.743 16.746 1.00 32.22 92 ALA A O 1
ATOM 672 N N . ALA A 1 98 ? 14.272 0.960 17.600 1.00 32.80 93 ALA A N 1
ATOM 673 C CA . ALA A 1 98 ? 13.362 -0.069 17.093 1.00 33.35 93 ALA A CA 1
ATOM 674 C C . ALA A 1 98 ? 11.923 0.124 17.584 1.00 36.81 93 ALA A C 1
ATOM 675 O O . ALA A 1 98 ? 10.971 0.000 16.795 1.00 38.02 93 ALA A O 1
ATOM 677 N N . ARG A 1 99 ? 11.782 0.420 18.878 1.00 37.94 94 ARG A N 1
ATOM 678 C CA . ARG A 1 99 ? 10.490 0.666 19.483 1.00 37.78 94 ARG A CA 1
ATOM 679 C C . ARG A 1 99 ? 9.839 1.856 18.839 1.00 37.98 94 ARG A C 1
ATOM 680 O O . ARG A 1 99 ? 8.653 1.818 18.533 1.00 43.04 94 ARG A O 1
ATOM 688 N N . CYS A 1 100 ? 10.608 2.913 18.615 1.00 36.52 95 CYS A N 1
ATOM 689 C CA . CYS A 1 100 ? 10.056 4.117 18.028 1.00 35.65 95 CYS A CA 1
ATOM 690 C C . CYS A 1 100 ? 9.611 3.864 16.596 1.00 34.50 95 CYS A C 1
ATOM 691 O O . CYS A 1 100 ? 8.509 4.254 16.208 1.00 34.33 95 CYS A O 1
ATOM 694 N N . PHE A 1 101 ? 10.436 3.165 15.825 1.00 32.80 96 PHE A N 1
ATOM 695 C CA . PHE A 1 101 ? 10.067 2.879 14.447 1.00 34.27 96 PHE A CA 1
ATOM 696 C C . PHE A 1 101 ? 8.834 1.994 14.324 1.00 35.10 96 PHE A C 1
ATOM 697 O O . PHE A 1 101 ? 8.090 2.113 13.341 1.00 34.91 96 PHE A O 1
ATOM 705 N N . LEU A 1 102 ? 8.633 1.121 15.322 1.00 36.08 97 LEU A N 1
ATOM 706 C CA . LEU A 1 102 ? 7.455 0.244 15.401 1.00 36.34 97 LEU A CA 1
ATOM 707 C C . LEU A 1 102 ? 6.194 1.092 15.620 1.00 35.79 97 LEU A C 1
ATOM 708 O O . LEU A 1 102 ? 5.208 0.918 14.897 1.00 34.76 97 LEU A O 1
ATOM 713 N N . MET A 1 103 ? 6.250 2.046 16.548 1.00 36.74 98 MET A N 1
ATOM 714 C CA . MET A 1 103 ? 5.136 2.958 16.754 1.00 39.05 98 MET A CA 1
ATOM 715 C C . MET A 1 103 ? 4.829 3.684 15.467 1.00 36.64 98 MET A C 1
ATOM 716 O O . MET A 1 103 ? 3.685 3.725 15.063 1.00 34.53 98 MET A O 1
ATOM 721 N N . ALA A 1 104 ? 5.846 4.211 14.802 1.00 36.34 99 ALA A N 1
ATOM 722 C CA . ALA A 1 104 ? 5.624 5.024 13.590 1.00 38.73 99 ALA A CA 1
ATOM 723 C C . ALA A 1 104 ? 5.136 4.242 12.380 1.00 38.55 99 ALA A C 1
ATOM 724 O O . ALA A 1 104 ? 4.427 4.790 11.515 1.00 38.07 99 ALA A O 1
ATOM 726 N N . CYS A 1 105 ? 5.584 2.998 12.278 1.00 38.27 100 CYS A N 1
ATOM 727 C CA . CYS A 1 105 ? 5.095 2.101 11.241 1.00 39.17 100 CYS A CA 1
ATOM 728 C C . CYS A 1 105 ? 3.613 1.775 11.461 1.00 39.25 100 CYS A C 1
ATOM 729 O O . CYS A 1 105 ? 2.816 1.807 10.520 1.00 39.83 100 CYS A O 1
ATOM 732 N N . GLU A 1 106 ? 3.272 1.444 12.705 1.00 36.76 101 GLU A N 1
ATOM 733 C CA . GLU A 1 106 ? 1.922 1.062 13.072 1.00 36.68 101 GLU A CA 1
ATOM 734 C C . GLU A 1 106 ? 0.900 2.194 13.027 1.00 37.75 101 GLU A C 1
ATOM 735 O O . GLU A 1 106 ? -0.113 2.069 12.356 1.00 38.37 101 GLU A O 1
ATOM 741 N N . LYS A 1 107 ? 1.160 3.282 13.745 1.00 41.78 102 LYS A N 1
ATOM 742 C CA . LYS A 1 107 ? 0.320 4.487 13.680 1.00 42.81 102 LYS A CA 1
ATOM 743 C C . LYS A 1 107 ? 0.557 5.138 12.314 1.00 42.12 102 LYS A C 1
ATOM 744 O O . LYS A 1 107 ? 1.696 5.469 11.981 1.00 41.95 102 LYS A O 1
ATOM 750 N N . PRO A 1 108 ? -0.500 5.304 11.496 1.00 45.56 103 PRO A N 1
ATOM 751 C CA . PRO A 1 108 ? -0.259 5.806 10.117 1.00 47.74 103 PRO A CA 1
ATOM 752 C C . PRO A 1 108 ? 0.118 7.266 10.057 1.00 45.83 103 PRO A C 1
ATOM 753 O O . PRO A 1 108 ? -0.518 8.101 10.694 1.00 49.19 103 PRO A O 1
ATOM 757 N N . GLY A 1 109 ? 1.164 7.549 9.294 1.00 46.67 104 GLY A N 1
ATOM 758 C CA . GLY A 1 109 ? 1.661 8.902 9.119 1.00 42.71 104 GLY A CA 1
ATOM 759 C C . GLY A 1 109 ? 2.479 8.979 7.859 1.00 41.48 104 GLY A C 1
ATOM 760 O O . GLY A 1 109 ? 2.545 8.022 7.091 1.00 42.53 104 GLY A O 1
ATOM 761 N N . LYS A 1 110 ? 3.144 10.111 7.685 1.00 44.36 105 LYS A N 1
ATOM 762 C CA . LYS A 1 110 ? 3.981 10.366 6.510 1.00 46.15 105 LYS A CA 1
ATOM 763 C C . LYS A 1 110 ? 5.275 9.542 6.491 1.00 42.01 105 LYS A C 1
ATOM 764 O O . LYS A 1 110 ? 5.896 9.414 5.446 1.00 45.18 105 LYS A O 1
ATOM 770 N N . LYS A 1 111 ? 5.724 9.075 7.656 1.00 40.34 106 LYS A N 1
ATOM 771 C CA . LYS A 1 111 ? 6.974 8.329 7.787 1.00 39.69 106 LYS A CA 1
ATOM 772 C C . LYS A 1 111 ? 6.784 6.810 7.950 1.00 38.07 106 LYS A C 1
ATOM 773 O O . LYS A 1 111 ? 7.770 6.083 8.124 1.00 35.66 106 LYS A O 1
ATOM 779 N N . SER A 1 112 ? 5.540 6.332 7.890 1.00 35.27 107 SER A N 1
ATOM 780 C CA . SER A 1 112 ? 5.243 4.981 8.319 1.00 36.84 107 SER A CA 1
ATOM 781 C C . SER A 1 112 ? 5.966 3.959 7.460 1.00 39.34 107 SER A C 1
ATOM 782 O O . SER A 1 112 ? 6.642 3.065 7.986 1.00 46.79 107 SER A O 1
ATOM 785 N N . ILE A 1 113 ? 5.870 4.127 6.149 1.00 34.80 108 ILE A N 1
ATOM 786 C CA . ILE A 1 113 ? 6.492 3.236 5.216 1.00 35.67 108 ILE A CA 1
ATOM 787 C C . ILE A 1 113 ? 7.986 3.107 5.521 1.00 33.93 108 ILE A C 1
ATOM 788 O O . ILE A 1 113 ? 8.526 2.015 5.608 1.00 35.66 108 ILE A O 1
ATOM 793 N N . ALA A 1 114 ? 8.637 4.228 5.694 1.00 34.16 109 ALA A N 1
ATOM 794 C CA . ALA A 1 114 ? 10.051 4.225 5.980 1.00 33.38 109 ALA A CA 1
ATOM 795 C C . ALA A 1 114 ? 10.311 3.594 7.328 1.00 34.47 109 ALA A C 1
ATOM 796 O O . ALA A 1 114 ? 11.306 2.911 7.481 1.00 36.36 109 ALA A O 1
ATOM 798 N N . ALA A 1 115 ? 9.434 3.840 8.300 1.00 32.79 110 ALA A N 1
ATOM 799 C CA . ALA A 1 115 ? 9.562 3.225 9.614 1.00 32.62 110 ALA A CA 1
ATOM 800 C C . ALA A 1 115 ? 9.401 1.702 9.535 1.00 36.07 110 ALA A C 1
ATOM 801 O O . ALA A 1 115 ? 10.138 0.972 10.211 1.00 35.26 110 ALA A O 1
ATOM 803 N N . CYS A 1 116 ? 8.490 1.225 8.680 1.00 36.32 111 CYS A N 1
ATOM 804 C CA . CYS A 1 116 ? 8.258 -0.223 8.540 1.00 39.57 111 CYS A CA 1
ATOM 805 C C . CYS A 1 116 ? 9.486 -0.965 7.993 1.00 40.43 111 CYS A C 1
ATOM 806 O O . CYS A 1 116 ? 9.861 -2.045 8.503 1.00 37.44 111 CYS A O 1
ATOM 809 N N . HIS A 1 117 ? 10.120 -0.372 6.982 1.00 38.11 112 HIS A N 1
ATOM 810 C CA . HIS A 1 117 ? 11.371 -0.907 6.458 1.00 36.61 112 HIS A CA 1
ATOM 811 C C . HIS A 1 117 ? 12.406 -1.076 7.567 1.00 35.24 112 HIS A C 1
ATOM 812 O O . HIS A 1 117 ? 13.024 -2.126 7.688 1.00 35.12 112 HIS A O 1
ATOM 819 N N . ASN A 1 118 ? 12.557 -0.043 8.386 1.00 35.23 113 ASN A N 1
ATOM 820 C CA . ASN A 1 118 ? 13.519 -0.064 9.476 1.00 36.42 113 ASN A CA 1
ATOM 821 C C . ASN A 1 118 ? 13.194 -1.157 10.486 1.00 36.25 113 ASN A C 1
ATOM 822 O O . ASN A 1 118 ? 14.100 -1.786 11.029 1.00 40.83 113 ASN A O 1
ATOM 827 N N . VAL A 1 119 ? 11.913 -1.358 10.760 1.00 38.08 114 VAL A N 1
ATOM 828 C CA . VAL A 1 119 ? 11.473 -2.426 11.673 1.00 37.91 114 VAL A CA 1
ATOM 829 C C . VAL A 1 119 ? 11.836 -3.797 11.116 1.00 36.07 114 VAL A C 1
ATOM 830 O O . VAL A 1 119 ? 12.305 -4.654 11.871 1.00 35.87 114 VAL A O 1
ATOM 834 N N . GLY A 1 120 ? 11.626 -3.987 9.814 1.00 35.03 115 GLY A N 1
ATOM 835 C CA . GLY A 1 120 ? 11.980 -5.250 9.158 1.00 37.46 115 GLY A CA 1
ATOM 836 C C . GLY A 1 120 ? 13.465 -5.554 9.239 1.00 37.88 115 GLY A C 1
ATOM 837 O O . GLY A 1 120 ? 13.891 -6.637 9.672 1.00 40.14 115 GLY A O 1
ATOM 838 N N . LEU A 1 121 ? 14.247 -4.566 8.848 1.00 38.92 116 LEU A N 1
ATOM 839 C CA . LEU A 1 121 ? 15.694 -4.655 8.858 1.00 39.59 116 LEU A CA 1
ATOM 840 C C . LEU A 1 121 ? 16.235 -5.009 10.221 1.00 39.86 116 LEU A C 1
ATOM 841 O O . LEU A 1 121 ? 17.053 -5.910 10.340 1.00 45.46 116 LEU A O 1
ATOM 846 N N . LEU A 1 122 ? 15.781 -4.313 11.251 1.00 40.89 117 LEU A N 1
ATOM 847 C CA . LEU A 1 122 ? 16.296 -4.568 12.604 1.00 42.42 117 LEU A CA 1
ATOM 848 C C . LEU A 1 122 ? 15.866 -5.912 13.162 1.00 43.49 117 LEU A C 1
ATOM 849 O O . LEU A 1 122 ? 16.626 -6.533 13.893 1.00 52.15 117 LEU A O 1
ATOM 854 N N . ALA A 1 123 ? 14.660 -6.342 12.803 1.00 41.11 118 ALA A N 1
ATOM 855 C CA . ALA A 1 123 ? 14.131 -7.617 13.211 1.00 40.11 118 ALA A CA 1
ATOM 856 C C . ALA A 1 123 ? 14.822 -8.783 12.470 1.00 43.48 118 ALA A C 1
ATOM 857 O O . ALA A 1 123 ? 15.177 -9.803 13.105 1.00 42.26 118 ALA A O 1
ATOM 859 N N . HIS A 1 124 ? 14.989 -8.648 11.148 1.00 41.40 119 HIS A N 1
ATOM 860 C CA . HIS A 1 124 ? 15.814 -9.587 10.370 1.00 44.05 119 HIS A CA 1
ATOM 861 C C . HIS A 1 124 ? 17.207 -9.782 10.969 1.00 43.79 119 HIS A C 1
ATOM 862 O O . HIS A 1 124 ? 17.672 -10.895 11.127 1.00 46.86 119 HIS A O 1
ATOM 869 N N . ASP A 1 125 ? 17.877 -8.674 11.256 1.00 46.06 120 ASP A N 1
ATOM 870 C CA . ASP A 1 125 ? 19.272 -8.691 11.698 1.00 44.78 120 ASP A CA 1
ATOM 871 C C . ASP A 1 125 ? 19.425 -9.214 13.123 1.00 45.89 120 ASP A C 1
ATOM 872 O O . ASP A 1 125 ? 20.440 -9.837 13.446 1.00 53.08 120 ASP A O 1
ATOM 877 N N . GLY A 1 126 ? 18.442 -8.922 13.969 1.00 43.83 121 GLY A N 1
ATOM 878 C CA . GLY A 1 126 ? 18.268 -9.593 15.232 1.00 46.84 121 GLY A CA 1
ATOM 879 C C . GLY A 1 126 ? 18.788 -8.953 16.500 1.00 51.15 121 GLY A C 1
ATOM 880 O O . GLY A 1 126 ? 18.266 -9.259 17.575 1.00 58.80 121 GLY A O 1
ATOM 881 N N . GLN A 1 127 ? 19.794 -8.083 16.416 1.00 52.59 122 GLN A N 1
ATOM 882 C CA . GLN A 1 127 ? 20.441 -7.549 17.638 1.00 53.35 122 GLN A CA 1
ATOM 883 C C . GLN A 1 127 ? 19.427 -6.990 18.653 1.00 55.93 122 GLN A C 1
ATOM 884 O O . GLN A 1 127 ? 19.621 -7.166 19.855 1.00 59.30 122 GLN A O 1
ATOM 890 N N . VAL A 1 128 ? 18.347 -6.352 18.171 1.00 54.07 123 VAL A N 1
ATOM 891 C CA . VAL A 1 128 ? 17.310 -5.756 19.046 1.00 50.17 123 VAL A CA 1
ATOM 892 C C . VAL A 1 128 ? 16.250 -6.704 19.578 1.00 51.17 123 VAL A C 1
ATOM 893 O O . VAL A 1 128 ? 15.446 -6.316 20.423 1.00 50.63 123 VAL A O 1
ATOM 897 N N . ASN A 1 129 ? 16.197 -7.914 19.037 1.00 57.48 124 ASN A N 1
ATOM 898 C CA . ASN A 1 129 ? 15.284 -8.950 19.539 1.00 58.53 124 ASN A CA 1
ATOM 899 C C . ASN A 1 129 ? 15.717 -9.390 20.943 1.00 6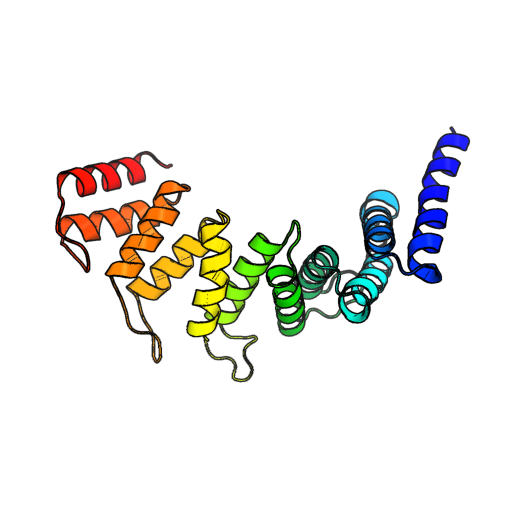1.30 124 ASN A C 1
ATOM 900 O O . ASN A 1 129 ? 16.891 -9.288 21.276 1.00 60.58 124 ASN A O 1
ATOM 905 N N . GLU A 1 130 ? 14.764 -9.830 21.769 1.00 74.41 125 GLU A N 1
ATOM 906 C CA . GLU A 1 130 ? 15.020 -10.089 23.208 1.00 77.03 125 GLU A CA 1
ATOM 907 C C . GLU A 1 130 ? 16.098 -11.153 23.482 1.00 76.22 125 GLU A C 1
ATOM 908 O O . GLU A 1 130 ? 16.700 -11.137 24.561 1.00 76.13 125 GLU A O 1
ATOM 914 N N . ASP A 1 131 ? 16.343 -12.035 22.502 1.00 71.88 126 ASP A N 1
ATOM 915 C CA . ASP A 1 131 ? 17.413 -13.052 22.551 1.00 68.86 126 ASP A CA 1
ATOM 916 C C . ASP A 1 131 ? 18.573 -12.815 21.566 1.00 66.22 126 ASP A C 1
ATOM 917 O O . ASP A 1 131 ? 19.398 -13.713 21.352 1.00 70.86 126 ASP A O 1
ATOM 922 N N . GLY A 1 132 ? 18.626 -11.635 20.942 1.00 61.20 127 GLY A N 1
ATOM 923 C CA . GLY A 1 132 ? 19.633 -11.326 19.918 1.00 54.07 127 GLY A CA 1
ATOM 924 C C . GLY A 1 132 ? 19.600 -12.112 18.615 1.00 52.02 127 GLY A C 1
ATOM 925 O O . GLY A 1 132 ? 20.521 -11.971 17.819 1.00 51.94 127 GLY A O 1
ATOM 926 N N . GLN A 1 133 ? 18.554 -12.911 18.375 1.00 51.84 128 GLN A N 1
ATOM 927 C CA . GLN A 1 133 ? 18.457 -13.750 17.176 1.00 55.90 128 GLN A CA 1
ATOM 928 C C . GLN A 1 133 ? 17.581 -13.085 16.120 1.00 53.29 128 GLN A C 1
ATOM 929 O O . GLN A 1 133 ? 16.758 -12.248 16.463 1.00 47.78 128 GLN A O 1
ATOM 935 N N . PRO A 1 134 ? 17.759 -13.451 14.832 1.00 48.69 129 PRO A N 1
ATOM 936 C CA . PRO A 1 134 ? 16.796 -13.055 13.805 1.00 47.83 129 PRO A CA 1
ATOM 937 C C . PRO A 1 134 ? 15.357 -13.488 14.109 1.00 50.29 129 PRO A C 1
ATOM 938 O O . PRO A 1 134 ? 15.136 -14.517 14.755 1.00 57.81 129 PRO A O 1
ATOM 942 N N . ASP A 1 135 ? 14.404 -12.667 13.674 1.00 50.89 130 ASP A N 1
ATOM 943 C CA . ASP A 1 135 ? 12.960 -12.938 13.788 1.00 47.77 130 ASP A CA 1
ATOM 944 C C . ASP A 1 135 ? 12.397 -12.573 12.412 1.00 45.17 130 ASP A C 1
ATOM 945 O O . ASP A 1 135 ? 11.993 -11.447 12.151 1.00 45.65 130 ASP A O 1
ATOM 950 N N . LEU A 1 136 ? 12.428 -13.544 11.524 1.00 44.80 131 LEU A N 1
ATOM 951 C CA . LEU A 1 136 ? 12.108 -13.342 10.136 1.00 47.74 131 LEU A CA 1
ATOM 952 C C . LEU A 1 136 ? 10.603 -13.334 9.950 1.00 46.65 131 LEU A C 1
ATOM 953 O O . LEU A 1 136 ? 10.084 -12.796 8.956 1.00 49.45 131 LEU A O 1
ATOM 958 N N . GLY A 1 137 ? 9.888 -13.925 10.904 1.00 44.62 132 GLY A N 1
ATOM 959 C CA . GLY A 1 137 ? 8.428 -13.852 10.903 1.00 46.10 132 GLY A CA 1
ATOM 960 C C . GLY A 1 137 ? 7.994 -12.403 10.989 1.00 45.60 132 GLY A C 1
ATOM 961 O O . GLY A 1 137 ? 7.327 -11.897 10.092 1.00 47.82 132 GLY A O 1
ATOM 962 N N . LYS A 1 138 ? 8.420 -11.741 12.060 1.00 40.39 133 LYS A N 1
ATOM 963 C CA . LYS A 1 138 ? 8.203 -10.300 12.242 1.00 40.68 133 LYS A CA 1
ATOM 964 C C . LYS A 1 138 ? 8.745 -9.455 11.069 1.00 37.75 133 LYS A C 1
ATOM 965 O O . LYS A 1 138 ? 8.029 -8.628 10.523 1.00 34.32 133 LYS A O 1
ATOM 971 N N . ALA A 1 139 ? 9.976 -9.723 10.648 1.00 38.57 134 ALA A N 1
ATOM 972 C CA . ALA A 1 139 ? 10.580 -9.024 9.508 1.00 42.08 134 ALA A CA 1
ATOM 973 C C . ALA A 1 139 ? 9.676 -9.055 8.283 1.00 44.56 134 ALA A C 1
ATOM 974 O O . ALA A 1 139 ? 9.482 -8.042 7.616 1.00 47.87 134 ALA A O 1
ATOM 976 N N . ARG A 1 140 ? 9.108 -10.221 8.008 1.00 49.75 135 ARG A N 1
ATOM 977 C CA . ARG A 1 140 ? 8.217 -10.403 6.861 1.00 51.52 135 ARG A CA 1
ATOM 978 C C . ARG A 1 140 ? 6.960 -9.511 6.896 1.00 47.30 135 ARG A C 1
ATOM 979 O O . ARG A 1 140 ? 6.533 -8.950 5.863 1.00 43.45 135 ARG A O 1
ATOM 987 N N . ASP A 1 141 ? 6.348 -9.411 8.072 1.00 42.60 136 ASP A N 1
ATOM 988 C CA . ASP A 1 141 ? 5.079 -8.675 8.196 1.00 40.42 136 ASP A CA 1
ATOM 989 C C . ASP A 1 141 ? 5.307 -7.180 7.998 1.00 38.24 136 ASP A C 1
ATOM 990 O O . ASP A 1 141 ? 4.509 -6.509 7.349 1.00 36.69 136 ASP A O 1
ATOM 995 N N . TYR A 1 142 ? 6.420 -6.683 8.541 1.00 38.05 137 TYR A N 1
ATOM 996 C CA . TYR A 1 142 ? 6.733 -5.268 8.486 1.00 38.43 137 TYR A CA 1
ATOM 997 C C . TYR A 1 142 ? 7.313 -4.895 7.111 1.00 38.27 137 TYR A C 1
ATOM 998 O O . TYR A 1 142 ? 6.916 -3.881 6.546 1.00 36.25 137 TYR A O 1
ATOM 1007 N N . TYR A 1 143 ? 8.177 -5.741 6.547 1.00 40.33 138 TYR A N 1
ATOM 1008 C CA . TYR A 1 143 ? 8.651 -5.555 5.153 1.00 43.24 138 TYR A CA 1
ATOM 1009 C C . TYR A 1 143 ? 7.509 -5.610 4.121 1.00 44.33 138 TYR A C 1
ATOM 1010 O O . TYR A 1 143 ? 7.521 -4.857 3.143 1.00 44.65 138 TYR A O 1
ATOM 1019 N N . THR A 1 144 ? 6.524 -6.478 4.351 1.00 43.71 139 THR A N 1
ATOM 1020 C CA . THR A 1 144 ? 5.350 -6.546 3.479 1.00 42.50 139 THR A CA 1
ATOM 1021 C C . THR A 1 144 ? 4.637 -5.200 3.407 1.00 43.86 139 THR A C 1
ATOM 1022 O O . THR A 1 144 ? 4.358 -4.717 2.300 1.00 48.17 139 THR A O 1
ATOM 1026 N N . ARG A 1 145 ? 4.370 -4.577 4.559 1.00 39.77 140 ARG A N 1
ATOM 1027 C CA . ARG A 1 145 ? 3.752 -3.234 4.540 1.00 37.95 140 ARG A CA 1
ATOM 1028 C C . ARG A 1 145 ? 4.639 -2.235 3.793 1.00 38.20 140 ARG A C 1
ATOM 1029 O O . ARG A 1 145 ? 4.160 -1.518 2.924 1.00 40.03 140 ARG A O 1
ATOM 1037 N N . ALA A 1 146 ? 5.928 -2.206 4.136 1.00 40.08 141 ALA A N 1
ATOM 1038 C CA . ALA A 1 146 ? 6.891 -1.318 3.485 1.00 39.91 141 ALA A CA 1
ATOM 1039 C C . ALA A 1 146 ? 6.900 -1.545 1.944 1.00 42.40 141 ALA A C 1
ATOM 1040 O O . ALA A 1 146 ? 6.728 -0.602 1.162 1.00 35.53 141 ALA A O 1
ATOM 1042 N N . CYS A 1 147 ? 7.036 -2.811 1.544 1.00 45.46 142 CYS A N 1
ATOM 1043 C CA . CYS A 1 147 ? 7.059 -3.204 0.138 1.00 50.28 142 CYS A CA 1
ATOM 1044 C C . CYS A 1 147 ? 5.829 -2.760 -0.638 1.00 50.15 142 CYS A C 1
ATOM 1045 O O . CYS A 1 147 ? 5.966 -2.254 -1.753 1.00 53.52 142 CYS A O 1
ATOM 1048 N N . ASP A 1 148 ? 4.645 -2.931 -0.048 1.00 50.26 143 ASP A N 1
ATOM 1049 C CA . ASP A 1 148 ? 3.390 -2.459 -0.664 1.00 49.39 143 ASP A CA 1
ATOM 1050 C C . ASP A 1 148 ? 3.273 -0.931 -0.699 1.00 49.88 143 ASP A C 1
ATOM 1051 O O . ASP A 1 148 ? 2.463 -0.404 -1.455 1.00 54.46 143 ASP A O 1
ATOM 1056 N N . GLY A 1 149 ? 4.079 -0.220 0.095 1.00 46.96 144 GLY A N 1
ATOM 1057 C CA . GLY A 1 149 ? 4.188 1.237 -0.012 1.00 46.08 144 GLY A CA 1
ATOM 1058 C C . GLY A 1 149 ? 5.252 1.787 -0.963 1.00 47.20 144 GLY A C 1
ATOM 1059 O O . GLY A 1 149 ? 5.439 3.014 -1.009 1.00 51.04 144 GLY A O 1
ATOM 1060 N N . GLY A 1 150 ? 5.969 0.911 -1.686 1.00 45.80 145 GLY A N 1
ATOM 1061 C CA . GLY A 1 150 ? 7.012 1.319 -2.659 1.00 46.22 145 GLY A CA 1
ATOM 1062 C C . GLY A 1 150 ? 8.480 1.318 -2.217 1.00 48.87 145 GLY A C 1
ATOM 1063 O O . GLY A 1 150 ? 9.353 1.720 -2.991 1.00 52.81 145 GLY A O 1
ATOM 1064 N N . TYR A 1 151 ? 8.769 0.857 -0.995 1.00 48.26 146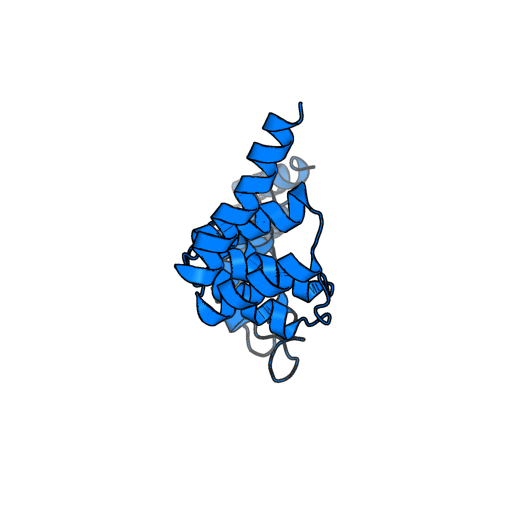 TYR A N 1
ATOM 1065 C CA . TYR A 1 151 ? 10.126 0.891 -0.463 1.00 44.84 146 TYR A CA 1
ATOM 1066 C C . TYR A 1 151 ? 10.938 -0.280 -1.052 1.00 45.95 146 TYR A C 1
ATOM 1067 O O . TYR A 1 151 ? 10.904 -1.429 -0.570 1.00 42.98 146 TYR A O 1
ATOM 1076 N N . THR A 1 152 ? 11.678 0.026 -2.108 1.00 47.72 147 THR A N 1
ATOM 1077 C CA . THR A 1 152 ? 12.306 -1.006 -2.951 1.00 49.44 147 THR A CA 1
ATOM 1078 C C . THR A 1 152 ? 13.211 -2.002 -2.181 1.00 49.72 147 THR A C 1
ATOM 1079 O O . THR A 1 152 ? 13.179 -3.216 -2.435 1.00 49.99 147 THR A O 1
ATOM 1083 N N . SER A 1 153 ? 13.984 -1.506 -1.220 1.00 49.70 148 SER A N 1
ATOM 1084 C CA . SER A 1 153 ? 14.846 -2.393 -0.413 1.00 48.67 148 SER A CA 1
ATOM 1085 C C . SER A 1 153 ? 14.097 -3.402 0.447 1.00 45.87 148 SER A C 1
ATOM 1086 O O . SER A 1 153 ? 14.654 -4.460 0.774 1.00 45.33 148 SER A O 1
ATOM 1089 N N . SER A 1 154 ? 12.859 -3.068 0.830 1.00 45.55 149 SER A N 1
ATOM 1090 C CA . SER A 1 154 ? 12.020 -3.973 1.635 1.00 44.64 149 SER A CA 1
ATOM 1091 C C . SER A 1 154 ? 11.622 -5.174 0.782 1.00 44.93 149 SER A C 1
ATOM 1092 O O . SER A 1 154 ? 11.806 -6.323 1.196 1.00 41.21 149 SER A O 1
ATOM 1095 N N . CYS A 1 155 ? 11.105 -4.880 -0.414 1.00 46.93 150 CYS A N 1
ATOM 1096 C CA . CYS A 1 155 ? 10.793 -5.897 -1.416 1.00 50.94 150 CYS A CA 1
ATOM 1097 C C . CYS A 1 155 ? 12.001 -6.804 -1.690 1.00 51.22 150 CYS A C 1
ATOM 1098 O O . CYS A 1 155 ? 11.856 -8.038 -1.659 1.00 50.57 150 CYS A O 1
ATOM 1101 N N . PHE A 1 156 ? 13.183 -6.209 -1.915 1.00 48.74 151 PHE A N 1
ATOM 1102 C CA . PHE A 1 156 ? 14.382 -7.016 -2.153 1.00 49.47 151 PHE A CA 1
ATOM 1103 C C . PHE A 1 156 ? 14.801 -7.815 -0.927 1.00 50.42 151 PHE A C 1
ATOM 1104 O O . PHE A 1 156 ? 15.021 -9.025 -1.038 1.00 54.98 151 PHE A O 1
ATOM 1112 N N . ASN A 1 157 ? 14.908 -7.171 0.237 1.00 50.13 152 ASN A N 1
ATOM 1113 C CA . ASN A 1 157 ? 15.329 -7.901 1.452 1.00 48.74 152 ASN A CA 1
ATOM 1114 C C . ASN A 1 157 ? 14.350 -9.004 1.766 1.00 46.27 152 ASN A C 1
ATOM 1115 O O . ASN A 1 157 ? 14.744 -10.090 2.170 1.00 43.08 152 ASN A O 1
ATOM 1120 N N . LEU A 1 158 ? 13.072 -8.733 1.534 1.00 48.72 153 LEU A N 1
ATOM 1121 C CA . LEU A 1 158 ? 12.045 -9.748 1.688 1.00 52.16 153 LEU A CA 1
ATOM 1122 C C . LEU A 1 158 ? 12.231 -10.906 0.691 1.00 53.98 153 LEU A C 1
ATOM 1123 O O . LEU A 1 158 ? 12.172 -12.089 1.084 1.00 51.77 153 LEU A O 1
ATOM 1128 N N . SER A 1 159 ? 12.477 -10.572 -0.577 1.00 52.51 154 SER A N 1
ATOM 1129 C CA . SER A 1 159 ? 12.751 -11.603 -1.603 1.00 54.48 154 SER A CA 1
ATOM 1130 C C . SER A 1 159 ? 13.896 -12.511 -1.182 1.00 52.74 154 SER A C 1
ATOM 1131 O O . SER A 1 159 ? 13.801 -13.731 -1.301 1.00 51.30 154 SER A O 1
ATOM 1134 N N . ALA A 1 160 ? 14.965 -11.897 -0.679 1.00 52.70 155 ALA A N 1
ATOM 1135 C CA . ALA A 1 160 ? 16.169 -12.628 -0.285 1.00 53.66 155 ALA A CA 1
ATOM 1136 C C . ALA A 1 160 ? 15.885 -13.597 0.833 1.00 55.37 155 ALA A C 1
ATOM 1137 O O . ALA A 1 160 ? 16.465 -14.679 0.874 1.00 58.44 155 ALA A O 1
ATOM 1139 N N . MET A 1 161 ? 15.019 -13.191 1.760 1.00 55.29 156 MET A N 1
ATOM 1140 C CA . MET A 1 161 ? 14.618 -14.062 2.860 1.00 56.55 156 MET A CA 1
ATOM 1141 C C . MET A 1 161 ? 13.964 -15.365 2.375 1.00 55.42 156 MET A C 1
ATOM 1142 O O . MET A 1 161 ? 14.180 -16.421 2.956 1.00 51.23 156 MET A O 1
ATOM 1147 N N . PHE A 1 162 ? 13.156 -15.254 1.324 1.00 58.04 157 PHE A N 1
ATOM 1148 C CA . PHE A 1 162 ? 12.483 -16.385 0.703 1.00 59.33 157 PHE A CA 1
ATOM 1149 C C . PHE A 1 162 ? 13.387 -17.233 -0.219 1.00 69.68 157 PHE A C 1
ATOM 1150 O O . PHE A 1 162 ? 13.139 -18.439 -0.379 1.00 74.09 157 PHE A O 1
ATOM 1158 N N . LEU A 1 163 ? 14.384 -16.609 -0.854 1.00 71.32 158 LEU A N 1
ATOM 1159 C CA . LEU A 1 163 ? 15.462 -17.344 -1.541 1.00 74.06 158 LEU A CA 1
ATOM 1160 C C . LEU A 1 163 ? 16.250 -18.266 -0.600 1.00 76.90 158 LEU A C 1
ATOM 1161 O O . LEU A 1 163 ? 16.577 -19.396 -0.968 1.00 82.22 158 LEU A O 1
ATOM 1166 N N . GLN A 1 164 ? 16.565 -17.764 0.593 1.00 73.71 159 GLN A N 1
ATOM 1167 C CA . GLN A 1 164 ? 17.518 -18.407 1.497 1.00 74.29 159 GLN A CA 1
ATOM 1168 C C . GLN A 1 164 ? 16.803 -19.342 2.447 1.00 73.95 159 GLN A C 1
ATOM 1169 O O . GLN A 1 164 ? 17.093 -20.535 2.507 1.00 80.46 159 GLN A O 1
ATOM 1175 N N . GLY A 1 165 ? 15.859 -18.786 3.195 1.00 71.74 160 GLY A N 1
ATOM 1176 C CA . GLY A 1 165 ? 15.253 -19.480 4.317 1.00 69.27 160 GLY A CA 1
ATOM 1177 C C . GLY A 1 165 ? 16.244 -19.548 5.467 1.00 70.01 160 GLY A C 1
ATOM 1178 O O . GLY A 1 165 ? 17.425 -19.217 5.305 1.00 68.30 160 GLY A O 1
ATOM 1179 N N . ALA A 1 166 ? 15.772 -19.985 6.628 1.00 66.67 161 ALA A N 1
ATOM 1180 C CA . ALA A 1 166 ? 16.595 -19.994 7.843 1.00 71.77 161 ALA A CA 1
ATOM 1181 C C . ALA A 1 166 ? 15.925 -20.908 8.879 1.00 75.92 161 ALA A C 1
ATOM 1182 O O . ALA A 1 166 ? 14.805 -21.378 8.630 1.00 71.19 161 ALA A O 1
ATOM 1184 N N . PRO A 1 167 ? 16.578 -21.147 10.043 1.00 83.89 162 PRO A N 1
ATOM 1185 C CA . PRO A 1 167 ? 16.103 -22.096 11.069 1.00 88.64 162 PRO A CA 1
ATOM 1186 C C . PRO A 1 167 ? 14.585 -22.228 11.251 1.00 91.38 162 PRO A C 1
ATOM 1187 O O . PRO A 1 167 ? 14.075 -23.351 11.308 1.00 99.82 162 PRO A O 1
ATOM 1191 N N . GLY A 1 168 ? 13.884 -21.100 11.343 1.00 84.66 163 GLY A N 1
ATOM 1192 C CA . GLY A 1 168 ? 12.426 -21.099 11.478 1.00 83.16 163 GLY A CA 1
ATOM 1193 C C . GLY A 1 168 ? 11.651 -20.556 10.285 1.00 80.52 163 GLY A C 1
ATOM 1194 O O . GLY A 1 168 ? 10.445 -20.324 10.401 1.00 77.38 163 GLY A O 1
ATOM 1195 N N . PHE A 1 169 ? 12.321 -20.376 9.143 1.00 71.16 164 PHE A N 1
ATOM 1196 C CA . PHE A 1 169 ? 11.747 -19.671 7.989 1.00 67.37 164 PHE A CA 1
ATOM 1197 C C . PHE A 1 169 ? 12.073 -20.468 6.729 1.00 69.14 164 PHE A C 1
ATOM 1198 O O . PHE A 1 169 ? 13.186 -20.378 6.203 1.00 65.92 164 PHE A O 1
ATOM 1206 N N . PRO A 1 170 ? 11.121 -21.281 6.260 1.00 74.51 165 PRO A N 1
ATOM 1207 C CA . PRO A 1 170 ? 11.403 -22.082 5.073 1.00 78.22 165 PRO A CA 1
ATOM 1208 C C . PRO A 1 170 ? 11.566 -21.258 3.800 1.00 75.10 165 PRO A C 1
ATOM 1209 O O . PRO A 1 170 ? 10.831 -20.295 3.583 1.00 72.55 165 PRO A O 1
ATOM 1213 N N . LYS A 1 171 ? 12.549 -21.651 2.989 1.00 75.99 166 LYS A N 1
ATOM 1214 C CA . LYS A 1 171 ? 12.695 -21.204 1.605 1.00 75.47 166 LYS A CA 1
ATOM 1215 C C . LYS A 1 171 ? 11.343 -21.354 0.886 1.00 72.22 166 LYS A C 1
ATOM 1216 O O . LYS A 1 171 ? 10.585 -22.280 1.169 1.00 75.84 166 LYS A O 1
ATOM 1222 N N . ASP A 1 172 ? 11.030 -20.430 -0.013 1.00 68.86 167 ASP A N 1
ATOM 1223 C CA . ASP A 1 172 ? 9.758 -20.471 -0.757 1.00 69.09 167 ASP A CA 1
ATOM 1224 C C . ASP A 1 172 ? 9.925 -19.662 -2.027 1.00 69.55 167 ASP A C 1
ATOM 1225 O O . ASP A 1 172 ? 9.890 -18.434 -2.004 1.00 70.59 167 ASP A O 1
ATOM 1230 N N . MET A 1 173 ? 10.090 -20.365 -3.135 1.00 72.11 168 MET A N 1
ATOM 1231 C CA . MET A 1 173 ? 10.373 -19.724 -4.412 1.00 77.85 168 MET A CA 1
ATOM 1232 C C . MET A 1 173 ? 9.194 -18.918 -4.963 1.00 76.01 168 MET A C 1
ATOM 1233 O O . MET A 1 173 ? 9.393 -17.906 -5.642 1.00 74.43 168 MET A O 1
ATOM 1238 N N . ASP A 1 174 ? 7.978 -19.362 -4.662 1.00 76.49 169 ASP A N 1
ATOM 1239 C CA . ASP A 1 174 ? 6.771 -18.709 -5.175 1.00 79.01 169 ASP A CA 1
ATOM 1240 C C . ASP A 1 174 ? 6.682 -17.250 -4.716 1.00 72.67 169 ASP A C 1
ATOM 1241 O O . ASP A 1 174 ? 6.440 -16.344 -5.526 1.00 67.45 169 ASP A O 1
ATOM 1246 N N . LEU A 1 175 ? 6.893 -17.055 -3.416 1.00 66.20 170 LEU A N 1
ATOM 1247 C CA . LEU A 1 175 ? 6.911 -15.732 -2.792 1.00 63.25 170 LEU A CA 1
ATOM 1248 C C . LEU A 1 175 ? 8.194 -14.987 -3.122 1.00 61.72 170 LEU A C 1
ATOM 1249 O O . LEU A 1 175 ? 8.179 -13.766 -3.356 1.00 56.75 170 LEU A O 1
ATOM 1254 N N . ALA A 1 176 ? 9.301 -15.731 -3.137 1.00 59.88 171 ALA A N 1
ATOM 1255 C CA . ALA A 1 176 ? 10.589 -15.184 -3.565 1.00 64.14 171 ALA A CA 1
ATOM 1256 C C . ALA A 1 176 ? 10.491 -14.532 -4.942 1.00 64.22 171 ALA A C 1
ATOM 1257 O O . ALA A 1 176 ? 11.026 -13.441 -5.153 1.00 66.24 171 ALA A O 1
ATOM 1259 N N . CYS A 1 177 ? 9.802 -15.201 -5.866 1.00 62.87 172 CYS A N 1
ATOM 1260 C CA . CYS A 1 177 ? 9.616 -14.669 -7.210 1.00 62.30 172 CYS A CA 1
ATOM 1261 C C . CYS A 1 177 ? 8.680 -13.472 -7.181 1.00 60.71 172 CYS A C 1
ATOM 1262 O O . CYS A 1 177 ? 8.966 -12.461 -7.807 1.00 58.27 172 CYS A O 1
ATOM 1265 N N . LYS A 1 178 ? 7.570 -13.600 -6.454 1.00 63.06 173 LYS A N 1
ATOM 1266 C CA . LYS A 1 178 ? 6.587 -12.522 -6.300 1.00 62.62 173 LYS A CA 1
ATOM 1267 C C . LYS A 1 178 ? 7.248 -11.219 -5.840 1.00 62.37 173 LYS A C 1
ATOM 1268 O O . LYS A 1 178 ? 7.056 -10.175 -6.461 1.00 62.90 173 LYS A O 1
ATOM 1274 N N . TYR A 1 179 ? 8.026 -11.283 -4.760 1.00 61.72 174 TYR A N 1
ATOM 1275 C CA . TYR A 1 179 ? 8.647 -10.072 -4.202 1.00 62.22 174 TYR A CA 1
ATOM 1276 C C . TYR A 1 179 ? 9.903 -9.609 -4.968 1.00 60.03 174 TYR A C 1
ATOM 1277 O O . TYR A 1 179 ? 10.229 -8.421 -4.946 1.00 58.99 174 TYR A O 1
ATOM 1286 N N . SER A 1 180 ? 10.578 -10.521 -5.666 1.00 58.36 175 SER A N 1
ATOM 1287 C CA . SER A 1 180 ? 11.574 -10.130 -6.683 1.00 57.16 175 SER A CA 1
ATOM 1288 C C . SER A 1 180 ? 10.935 -9.307 -7.794 1.00 53.13 175 SER A C 1
ATOM 1289 O O . SER A 1 180 ? 11.476 -8.277 -8.197 1.00 51.91 175 SER A O 1
ATOM 1292 N N . MET A 1 181 ? 9.759 -9.734 -8.250 1.00 57.96 176 MET A N 1
ATOM 1293 C CA . MET A 1 181 ? 8.999 -8.990 -9.271 1.00 63.53 176 MET A CA 1
ATOM 1294 C C . MET A 1 181 ? 8.654 -7.561 -8.857 1.00 61.78 176 MET A C 1
ATOM 1295 O O . MET A 1 181 ? 8.864 -6.630 -9.622 1.00 59.46 176 MET A O 1
ATOM 1300 N N . LYS A 1 182 ? 8.121 -7.404 -7.646 1.00 67.13 177 LYS A N 1
ATOM 1301 C CA . LYS A 1 182 ? 7.772 -6.083 -7.099 1.00 66.11 177 LYS A CA 1
ATOM 1302 C C . LYS A 1 182 ? 9.011 -5.192 -6.945 1.00 62.59 177 LYS A C 1
ATOM 1303 O O . LYS A 1 182 ? 8.961 -3.986 -7.210 1.00 56.74 177 LYS A O 1
ATOM 1309 N N . ALA A 1 183 ? 10.110 -5.799 -6.493 1.00 63.20 178 ALA A N 1
ATOM 1310 C CA . ALA A 1 183 ? 11.398 -5.119 -6.410 1.00 66.14 178 ALA A CA 1
ATOM 1311 C C . ALA A 1 183 ? 11.898 -4.722 -7.805 1.00 72.46 178 ALA A C 1
ATOM 1312 O O . ALA A 1 183 ? 12.280 -3.566 -8.011 1.00 72.64 178 ALA A O 1
ATOM 1314 N N . CYS A 1 184 ? 11.863 -5.672 -8.752 1.00 71.01 179 CYS A N 1
ATOM 1315 C CA . CYS A 1 184 ? 12.313 -5.431 -10.135 1.00 70.89 179 CYS A CA 1
ATOM 1316 C C . CYS A 1 184 ? 11.497 -4.337 -10.841 1.00 68.86 179 CYS A C 1
ATOM 1317 O O . CYS A 1 184 ? 12.058 -3.533 -11.594 1.00 75.89 179 CYS A O 1
ATOM 1320 N N . ASP A 1 185 ? 10.189 -4.319 -10.586 1.00 65.62 180 ASP A N 1
ATOM 1321 C CA . ASP A 1 185 ? 9.278 -3.262 -11.052 1.00 70.98 180 ASP A CA 1
ATOM 1322 C C . ASP A 1 185 ? 9.766 -1.898 -10.569 1.00 71.93 180 ASP A C 1
ATOM 1323 O O . ASP A 1 185 ? 9.883 -0.960 -11.357 1.00 78.73 180 ASP A O 1
ATOM 1328 N N . LEU A 1 186 ? 10.076 -1.802 -9.280 1.00 71.34 181 LEU A N 1
ATOM 1329 C CA . LEU A 1 186 ? 10.409 -0.518 -8.665 1.00 69.81 181 LEU A CA 1
ATOM 1330 C C . LEU A 1 186 ? 11.812 0.002 -8.969 1.00 67.91 181 LEU A C 1
ATOM 1331 O O . LEU A 1 186 ? 12.111 1.142 -8.609 1.00 74.23 181 LEU A O 1
ATOM 1336 N N . GLY A 1 187 ? 12.658 -0.817 -9.607 1.00 61.12 182 GLY A N 1
ATOM 1337 C CA . GLY A 1 187 ? 13.992 -0.407 -10.033 1.00 56.72 182 GLY A CA 1
ATOM 1338 C C . GLY A 1 187 ? 15.172 -1.311 -9.726 1.00 58.09 182 GLY A C 1
ATOM 1339 O O . GLY A 1 187 ? 16.263 -1.039 -10.207 1.00 59.49 182 GLY A O 1
ATOM 1340 N N . HIS A 1 188 ? 14.978 -2.388 -8.964 1.00 61.48 183 HIS A N 1
ATOM 1341 C CA . HIS A 1 188 ? 16.102 -3.135 -8.370 1.00 63.76 183 HIS A CA 1
ATOM 1342 C C . HIS A 1 188 ? 16.755 -4.157 -9.322 1.00 68.79 183 HIS A C 1
ATOM 1343 O O . HIS A 1 188 ? 16.104 -5.115 -9.772 1.00 68.38 183 HIS A O 1
ATOM 1350 N N . ILE A 1 189 ? 18.056 -3.962 -9.567 1.00 68.34 184 ILE A N 1
ATOM 1351 C CA . ILE A 1 189 ? 18.851 -4.762 -10.515 1.00 69.17 184 ILE A CA 1
ATOM 1352 C C . ILE A 1 189 ? 18.914 -6.241 -10.116 1.00 69.12 184 ILE A C 1
ATOM 1353 O O . ILE A 1 189 ? 18.488 -7.094 -10.896 1.00 69.82 184 ILE A O 1
ATOM 1358 N N . TRP A 1 190 ? 19.418 -6.539 -8.913 1.00 68.33 185 TRP A N 1
ATOM 1359 C CA . TRP A 1 190 ? 19.602 -7.941 -8.472 1.00 72.34 185 TRP A CA 1
ATOM 1360 C C . TRP A 1 190 ? 18.286 -8.735 -8.387 1.00 73.23 185 TRP A C 1
ATOM 1361 O O . TRP A 1 190 ? 18.311 -9.966 -8.440 1.00 72.13 185 TRP A O 1
ATOM 1372 N N . ALA A 1 191 ? 17.155 -8.035 -8.250 1.00 71.00 186 ALA A N 1
ATOM 1373 C CA . ALA A 1 191 ? 15.849 -8.667 -8.193 1.00 68.67 186 ALA A CA 1
ATOM 1374 C C . ALA A 1 191 ? 15.446 -9.113 -9.590 1.00 65.39 186 ALA A C 1
ATOM 1375 O O . ALA A 1 191 ? 14.942 -10.225 -9.743 1.00 62.08 186 ALA A O 1
ATOM 1377 N N . CYS A 1 192 ? 15.675 -8.260 -10.597 1.00 63.00 187 CYS A N 1
ATOM 1378 C CA . CYS A 1 192 ? 15.427 -8.638 -12.002 1.00 66.56 187 CYS A CA 1
ATOM 1379 C C . CYS A 1 192 ? 16.288 -9.830 -12.412 1.00 64.84 187 CYS A C 1
ATOM 1380 O O . CYS A 1 192 ? 15.796 -10.753 -13.044 1.00 59.84 187 CYS A O 1
ATOM 1383 N N . ALA A 1 193 ? 17.567 -9.796 -12.030 1.00 70.80 188 ALA A N 1
ATOM 1384 C CA . ALA A 1 193 ? 18.516 -10.901 -12.280 1.00 72.42 188 ALA A CA 1
ATOM 1385 C C . ALA A 1 193 ? 18.119 -12.220 -11.588 1.00 69.90 188 ALA A C 1
ATOM 1386 O O . ALA A 1 193 ? 18.133 -13.272 -12.230 1.00 71.12 188 ALA A O 1
ATOM 1388 N N . ASN A 1 194 ? 17.778 -12.162 -10.299 1.00 62.13 189 ASN A N 1
ATOM 1389 C CA . ASN A 1 194 ? 17.293 -13.343 -9.579 1.00 63.15 189 ASN A CA 1
ATOM 1390 C C . ASN A 1 194 ? 15.954 -13.840 -10.156 1.00 63.04 189 ASN A C 1
ATOM 1391 O O . ASN A 1 194 ? 15.735 -15.041 -10.246 1.00 63.23 189 ASN A O 1
ATOM 1396 N N . ALA A 1 195 ? 15.070 -12.915 -10.536 1.00 62.61 190 ALA A N 1
ATOM 1397 C CA . ALA A 1 195 ? 13.773 -13.259 -11.141 1.00 63.14 190 ALA A CA 1
ATOM 1398 C C . ALA A 1 195 ? 13.907 -13.925 -12.503 1.00 67.89 190 ALA A C 1
ATOM 1399 O O . ALA A 1 195 ? 13.065 -14.753 -12.873 1.00 65.90 190 ALA A O 1
ATOM 1401 N N . SER A 1 196 ? 14.943 -13.526 -13.247 1.00 70.77 191 SER A N 1
ATOM 1402 C CA . SER A 1 196 ? 15.263 -14.076 -14.570 1.00 70.97 191 SER A CA 1
ATOM 1403 C C . SER A 1 196 ? 15.579 -15.582 -14.468 1.00 69.74 191 SER A C 1
ATOM 1404 O O . SER A 1 196 ? 14.925 -16.398 -15.123 1.00 68.55 191 SER A O 1
ATOM 1407 N N . ARG A 1 197 ? 16.536 -15.938 -13.609 1.00 69.23 192 ARG A N 1
ATOM 1408 C CA . ARG A 1 197 ? 16.945 -17.345 -13.407 1.00 76.43 192 ARG A CA 1
ATOM 1409 C C . ARG A 1 197 ? 15.931 -18.207 -12.637 1.00 78.06 192 ARG A C 1
ATOM 1410 O O . ARG A 1 197 ? 16.202 -19.376 -12.383 1.00 86.19 192 ARG A O 1
ATOM 1412 N N . MET A 1 198 ? 14.799 -17.628 -12.237 1.00 84.69 193 MET A N 1
ATOM 1413 C CA . MET A 1 198 ? 13.648 -18.387 -11.724 1.00 86.32 193 MET A CA 1
ATOM 1414 C C . MET A 1 198 ? 12.673 -18.747 -12.849 1.00 80.92 193 MET A C 1
ATOM 1415 O O . MET A 1 198 ? 12.196 -19.877 -12.901 1.00 76.12 193 MET A O 1
ATOM 1420 N N . TYR A 1 199 ? 12.360 -17.783 -13.718 1.00 76.91 194 TYR A N 1
ATOM 1421 C CA . TYR A 1 199 ? 11.522 -18.035 -14.899 1.00 78.69 194 TYR A CA 1
ATOM 1422 C C . TYR A 1 199 ? 12.221 -18.923 -15.937 1.00 81.58 194 TYR A C 1
ATOM 1423 O O . TYR A 1 199 ? 11.564 -19.712 -16.613 1.00 85.82 194 TYR A O 1
ATOM 1432 N N . LYS A 1 200 ? 13.541 -18.789 -16.057 1.00 83.10 195 LYS A N 1
ATOM 1433 C CA . LYS A 1 200 ? 14.334 -19.628 -16.963 1.00 84.23 195 LYS A CA 1
ATOM 1434 C C . LYS A 1 200 ? 14.334 -21.094 -16.518 1.00 84.64 195 LYS A C 1
ATOM 1435 O O . LYS A 1 200 ? 14.147 -21.985 -17.347 1.00 78.09 195 LYS A O 1
ATOM 1441 N N . LEU A 1 201 ? 14.549 -21.321 -15.218 1.00 83.71 196 LEU A N 1
ATOM 1442 C CA . LEU A 1 201 ? 14.529 -22.667 -14.619 1.00 85.41 196 LEU A CA 1
ATOM 1443 C C . LEU A 1 201 ? 13.129 -23.196 -14.340 1.00 89.83 196 LEU A C 1
ATOM 1444 O O . LEU A 1 201 ? 12.831 -24.361 -14.598 1.00 99.20 196 LEU A O 1
ATOM 1449 N N . GLY A 1 202 ? 12.284 -22.338 -13.788 1.00 93.46 197 GLY A N 1
ATOM 1450 C CA . GLY A 1 202 ? 11.040 -22.759 -13.162 1.00 91.91 197 GLY A CA 1
ATOM 1451 C C . GLY A 1 202 ? 11.276 -23.172 -11.715 1.00 94.21 197 GLY A C 1
ATOM 1452 O O . GLY A 1 202 ? 10.869 -24.260 -11.316 1.00 91.73 197 GLY A O 1
ATOM 1453 N N . ASP A 1 203 ? 11.966 -22.313 -10.952 1.00 95.99 198 ASP A N 1
ATOM 1454 C CA . ASP A 1 203 ? 12.050 -22.408 -9.479 1.00 96.99 198 ASP A CA 1
ATOM 1455 C C . ASP A 1 203 ? 10.821 -21.705 -8.861 1.00 101.86 198 ASP A C 1
ATOM 1456 O O . ASP A 1 203 ? 10.717 -20.471 -8.922 1.00 100.93 198 ASP A O 1
ATOM 1461 N N . GLY A 1 204 ? 9.904 -22.490 -8.277 1.00 100.19 199 GLY A N 1
ATOM 1462 C CA . GLY A 1 204 ? 8.620 -22.001 -7.716 1.00 93.37 199 GLY A CA 1
ATOM 1463 C C . GLY A 1 204 ? 7.783 -21.078 -8.590 1.00 93.83 199 GLY A C 1
ATOM 1464 O O . GLY A 1 204 ? 7.083 -20.199 -8.087 1.00 90.60 199 GLY A O 1
ATOM 1465 N N . VAL A 1 205 ? 7.856 -21.283 -9.901 1.00 92.33 200 VAL A N 1
ATOM 1466 C CA . VAL A 1 205 ? 7.048 -20.547 -10.871 1.00 87.93 200 VAL A CA 1
ATOM 1467 C C . VAL A 1 205 ? 7.106 -21.342 -12.168 1.00 86.35 200 VAL A C 1
ATOM 1468 O O . VAL A 1 205 ? 8.104 -22.019 -12.433 1.00 85.37 200 VAL A O 1
ATOM 1472 N N . ASP A 1 206 ? 6.032 -21.298 -12.949 1.00 91.67 201 ASP A N 1
ATOM 1473 C CA . ASP A 1 206 ? 5.997 -22.025 -14.228 1.00 96.54 201 ASP A CA 1
ATOM 1474 C C . ASP A 1 206 ? 6.984 -21.395 -15.209 1.00 98.33 201 ASP A C 1
ATOM 1475 O O . ASP A 1 206 ? 7.086 -20.163 -15.290 1.00 100.82 201 ASP A O 1
ATOM 1480 N N . LYS A 1 207 ? 7.723 -22.245 -15.924 1.00 97.98 202 LYS A N 1
ATOM 1481 C CA . LYS A 1 207 ? 8.826 -21.787 -16.774 1.00 97.11 202 LYS A CA 1
ATOM 1482 C C . LYS A 1 207 ? 8.316 -20.909 -17.929 1.00 91.84 202 LYS A C 1
ATOM 1483 O O . LYS A 1 207 ? 7.334 -21.244 -18.594 1.00 86.26 202 LYS A O 1
ATOM 1489 N N . ASP A 1 208 ? 8.980 -19.772 -18.125 1.00 89.46 203 ASP A N 1
ATOM 1490 C CA . ASP A 1 208 ? 8.631 -18.812 -19.165 1.00 85.98 203 ASP A CA 1
ATOM 1491 C C . ASP A 1 208 ? 9.935 -18.171 -19.641 1.00 91.72 203 ASP A C 1
ATOM 1492 O O . ASP A 1 208 ? 10.561 -17.393 -18.911 1.00 94.14 203 ASP A O 1
ATOM 1497 N N . GLU A 1 209 ? 10.335 -18.506 -20.870 1.00 96.52 204 GLU A N 1
ATOM 1498 C CA . GLU A 1 209 ? 11.686 -18.197 -21.380 1.00 94.43 204 GLU A CA 1
ATOM 1499 C C . GLU A 1 209 ? 11.778 -16.845 -22.120 1.00 90.23 204 GLU A C 1
ATOM 1500 O O . GLU A 1 209 ? 12.864 -16.260 -22.188 1.00 84.23 204 GLU A O 1
ATOM 1506 N N . ALA A 1 210 ? 10.652 -16.371 -22.671 1.00 87.79 205 ALA A N 1
ATOM 1507 C CA . ALA A 1 210 ? 10.529 -15.005 -23.226 1.00 89.42 205 ALA A CA 1
ATOM 1508 C C . ALA A 1 210 ? 10.650 -13.941 -22.133 1.00 89.20 205 ALA A C 1
ATOM 1509 O O . ALA A 1 210 ? 11.436 -13.001 -22.255 1.00 89.11 205 ALA A O 1
ATOM 1511 N N . LYS A 1 211 ? 9.855 -14.106 -21.076 1.00 92.43 206 LYS A N 1
ATOM 1512 C CA . LYS A 1 211 ? 9.881 -13.218 -19.911 1.00 92.18 206 LYS A CA 1
ATOM 1513 C C . LYS A 1 211 ? 11.276 -13.255 -19.266 1.00 87.35 206 LYS A C 1
ATOM 1514 O O . LYS A 1 211 ? 11.848 -12.205 -18.993 1.00 87.62 206 LYS A O 1
ATOM 1517 N N . ALA A 1 212 ? 11.826 -14.457 -19.065 1.00 81.59 207 ALA A N 1
ATOM 1518 C CA . ALA A 1 212 ? 13.197 -14.643 -18.538 1.00 76.51 207 ALA A CA 1
ATOM 1519 C C . ALA A 1 212 ? 14.254 -13.814 -19.286 1.00 78.59 207 ALA A C 1
ATOM 1520 O O . ALA A 1 212 ? 15.131 -13.197 -18.661 1.00 70.95 207 ALA A O 1
ATOM 1522 N N . GLU A 1 213 ? 14.151 -13.795 -20.619 1.00 83.02 208 GLU A N 1
ATOM 1523 C CA 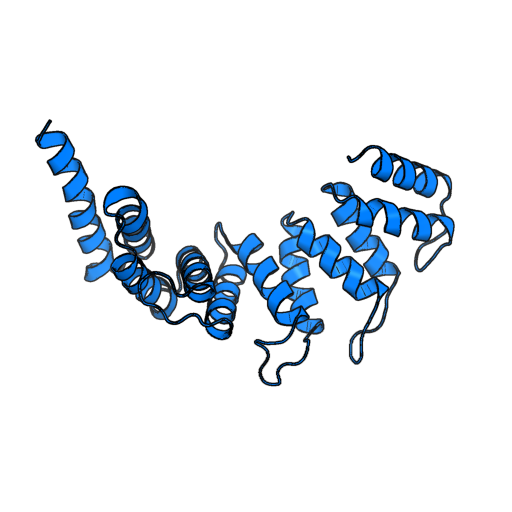. GLU A 1 213 ? 15.044 -12.984 -21.467 1.00 81.59 208 GLU A CA 1
ATOM 1524 C C . GLU A 1 213 ? 14.748 -11.486 -21.278 1.00 82.23 208 GLU A C 1
ATOM 1525 O O . GLU A 1 213 ? 15.689 -10.689 -21.230 1.00 82.28 208 GLU A O 1
ATOM 1528 N N . VAL A 1 214 ? 13.461 -11.120 -21.154 1.00 75.79 209 VAL A N 1
ATOM 1529 C CA . VAL A 1 214 ? 13.047 -9.739 -20.814 1.00 79.16 209 VAL A CA 1
ATOM 1530 C C . VAL A 1 214 ? 13.648 -9.268 -19.480 1.00 78.72 209 VAL A C 1
ATOM 1531 O O . VAL A 1 214 ? 14.184 -8.160 -19.390 1.00 74.11 209 VAL A O 1
ATOM 1535 N N . LEU A 1 215 ? 13.559 -10.122 -18.461 1.00 80.19 210 LEU A N 1
ATOM 1536 C CA . LEU A 1 215 ? 14.068 -9.806 -17.124 1.00 79.12 210 LEU A CA 1
ATOM 1537 C C . LEU A 1 215 ? 15.574 -9.593 -17.117 1.00 83.45 210 LEU A C 1
ATOM 1538 O O . LEU A 1 215 ? 16.059 -8.628 -16.528 1.00 84.51 210 LEU A O 1
ATOM 1543 N N . LYS A 1 216 ? 16.302 -10.496 -17.776 1.00 87.73 211 LYS A N 1
ATOM 1544 C CA . LYS A 1 216 ? 17.753 -10.339 -17.983 1.00 85.17 211 LYS A CA 1
ATOM 1545 C C . LYS A 1 216 ? 18.077 -9.007 -18.668 1.00 76.77 211 LYS A C 1
ATOM 1546 O O . LYS A 1 216 ? 19.015 -8.332 -18.262 1.00 69.75 211 LYS A O 1
ATOM 1552 N N . ASN A 1 217 ? 17.277 -8.632 -19.672 1.00 73.56 212 ASN A N 1
ATOM 1553 C CA . ASN A 1 217 ? 17.447 -7.358 -20.395 1.00 79.44 212 ASN A CA 1
ATOM 1554 C C . ASN A 1 217 ? 17.089 -6.134 -19.558 1.00 75.19 212 ASN A C 1
ATOM 1555 O O . ASN A 1 217 ? 17.775 -5.114 -19.633 1.00 70.80 212 ASN A O 1
ATOM 1560 N N . ARG A 1 218 ? 16.023 -6.237 -18.770 1.00 73.86 213 ARG A N 1
ATOM 1561 C CA . ARG A 1 218 ? 15.675 -5.182 -17.811 1.00 73.40 213 ARG A CA 1
ATOM 1562 C C . ARG A 1 218 ? 16.834 -4.942 -16.819 1.00 68.10 213 ARG A C 1
ATOM 1563 O O . ARG A 1 218 ? 17.185 -3.790 -16.537 1.00 71.06 213 ARG A O 1
ATOM 1571 N N . ALA A 1 219 ? 17.445 -6.026 -16.341 1.00 62.20 214 ALA A N 1
ATOM 1572 C CA . ALA A 1 219 ? 18.556 -5.966 -15.376 1.00 67.06 214 ALA A CA 1
ATOM 1573 C C . ALA A 1 219 ? 19.852 -5.342 -15.913 1.00 72.22 214 ALA A C 1
ATOM 1574 O O . ALA A 1 219 ? 20.535 -4.612 -15.179 1.00 66.05 214 ALA A O 1
ATOM 1576 N N . GLN A 1 220 ? 20.203 -5.640 -17.166 1.00 78.58 215 GLN A N 1
ATOM 1577 C CA . GLN A 1 220 ? 21.381 -5.024 -17.788 1.00 83.65 215 GLN A CA 1
ATOM 1578 C C . GLN A 1 220 ? 21.075 -3.545 -18.104 1.00 82.65 215 GLN A C 1
ATOM 1579 O O . GLN A 1 220 ? 21.929 -2.678 -17.894 1.00 76.65 215 GLN A O 1
ATOM 1585 N N . GLN A 1 221 ? 19.858 -3.282 -18.599 1.00 80.62 216 GLN A N 1
ATOM 1586 C CA . GLN A 1 221 ? 19.351 -1.921 -18.873 1.00 79.45 216 GLN A CA 1
ATOM 1587 C C . GLN A 1 221 ? 19.417 -0.997 -17.647 1.00 80.91 216 GLN A C 1
ATOM 1588 O O . GLN A 1 221 ? 19.933 0.117 -17.734 1.00 79.22 216 GLN A O 1
ATOM 1594 N N . LEU A 1 222 ? 18.877 -1.452 -16.519 1.00 79.58 217 LEU A N 1
ATOM 1595 C CA . LEU A 1 222 ? 19.033 -0.727 -15.256 1.00 82.17 217 LEU A CA 1
ATOM 1596 C C . LEU A 1 222 ? 20.533 -0.708 -14.963 1.00 86.42 217 LEU A C 1
ATOM 1597 O O . LEU A 1 222 ? 21.178 -1.744 -15.075 1.00 89.35 217 LEU A O 1
ATOM 1602 N N . HIS A 1 223 ? 21.077 0.466 -14.631 1.00 91.32 218 HIS A N 1
ATOM 1603 C CA . HIS A 1 223 ? 22.545 0.720 -14.589 1.00 96.64 218 HIS A CA 1
ATOM 1604 C C . HIS A 1 223 ? 23.196 0.579 -15.965 1.00 86.89 218 HIS A C 1
ATOM 1605 O O . HIS A 1 223 ? 22.958 1.403 -16.841 1.00 81.50 218 HIS A O 1
#